Protein 2QT7 (pdb70)

Solvent-accessible surface area: 8822 Å² total; per-residue (Å²): 112,72,32,0,27,0,22,3,74,50,201,102,4,56,105,75,19,0,63,98,0,2,76,20,0,1,110,64,12,147,22,80,32,40,13,7,51,72,56,37,44,88,39,56,9,0,0,0,101,33,130,101,34,184,102,128,31,50,28,30,51,0,6,75,47,0,16,121,23,39,80,81,0,24,90,76,17,67,8,69,5,54,44,9,4,25,0,49,120,103,58,69,50,0,3,1,37,1,71,65,104,102,5,60,106,82,22,0,58,97,0,2,74,23,1,2,127,75,21,169,21,79,30,40,12,6,57,104,59,49,41,106,35,59,18,0,34,1,72,32,105,162,38,118,67,81,35,47,19,24,55,0,14,85,47,1,36,124,11,38,81,78,0,34,88,94,31,72,5,91,4,73,21,11,3,24,2,46,64,107

Sequence (180 aa):
EEYGYYIVTDQKPLSLAAGVKLLEIILAEHVHMSSGSFINISVVGPALTFRIIRHNEQNLSLADVTQQQAGLVKSELEAQTGLQILQTGVGQRAEEYGYIVTDQKPLSLAAGVKLLEEILAEHVHMSSGSFINNISVVGPALTFRIIRHNEQNLSLADVTQQAGLVKSELEAQTGLQILQQTTG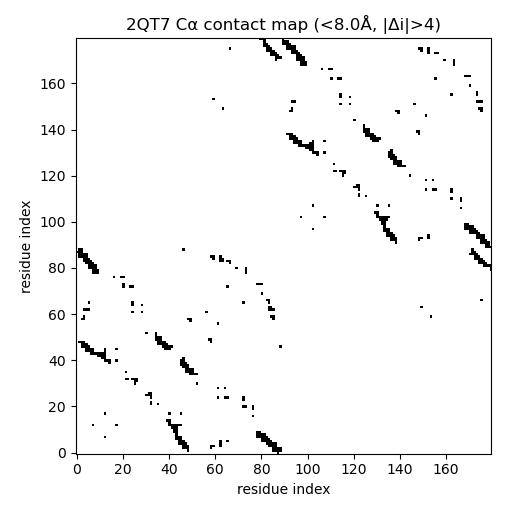VGQRE

InterPro domains:
  IPR000242 Tyrosine-specific protein phosphatase, PTPase domain [PF00102] (734-967)
  IPR000242 Tyrosine-specific protein phosphatase, PTPase domain [PR00700] (763-770)
  IPR000242 Tyrosine-specific protein phosphatase, PTPase domain [PR00700] (780-800)
  IPR000242 Tyrosine-specific protein phosphatase, PTPase domain [PR00700] (865-882)
  IPR000242 Tyrosine-specific protein phosphatase, PTPase domain [PR00700] (904-922)
  IPR000242 Tyrosine-specific protein phosphatase, PTPase domain [PR00700] (936-951)
  IPR000242 Tyrosine-specific protein phosphatase, PTPase domain [PR00700] (952-962)
  IPR000242 Tyrosine-specific protein phosphatase, PTPase domain [PS50055] (709-969)
  IPR000242 Tyrosine-specific protein phosphatase, PTPase domain [SM00194] (708-971)
  IPR000387 Tyrosine-specific protein phosphatases domain [PS50056] (888-960)
  IPR003595 P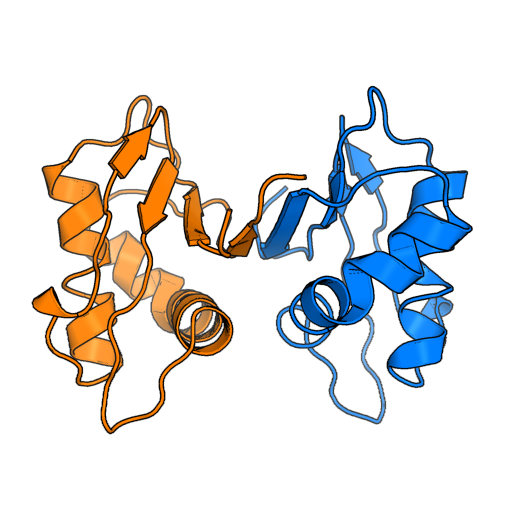rotein-tyrosine phosphatase, catalytic [SM00404] (866-968)
  IPR016130 Protein-tyrosine phosphatase, active site [PS00383] (907-917)
  IPR021613 Protein-tyrosine phosphatase receptor IA-2 ectodomain [PF11548] (469-557)
  IPR029021 Protein-tyrosine phosphatase-like [G3DSA:3.90.190.10] (679-979)
  IPR029021 Protein-tyrosine phosphatase-like [SSF52799] (678-974)
  IPR029403 RESP18 domain [PF14948] (60-159)
  IPR033522 Receptor-type tyrosine-protein phosphatase-like N/N2 [PTHR46106] (16-979)
  IPR038112 Protein-tyrosine phosphatase receptor IA-2, ectodomain superfamily [G3DSA:3.30.70.2470] (470-558)

Secondary structure (DSSP, 8-state):
--EEEEEES-TTPPHHHHHHHHHHHHHHHTS-GGGEEEEEEETTEEEEEE---TT---HHHHHHHHHHTHHHHHHHHTS-EEEEEEE--/---EEEEEES-TTPPHHHHHHHHHHHHHHHTS-GGGEEEEEEETTEEEEEE---TT---HHHHHHHHHHTHHHHHHHHS--EEEEEEE---

GO terms:
  GO:0005515 protein binding (F, IPI)
  GO:0008134 transcription factor binding (F, IDA)
  GO:0005634 nucleus (C, IDA)
  GO:0045944 positive regulation of transcription by RNA polymerase II (P, IDA)
  GO:0044389 ubiquitin-like protein ligase binding (F, IDA)
  GO:1904692 positive regulation of type B pancreatic cell proliferation (P, IDA)
  GO:0000302 response to reactive oxygen species (P, IDA)
  GO:0005886 plasma membrane (C, EXP)
  GO:0030507 spectrin binding (F, IPI)
  GO:1990502 dense core granule maturation (P, IGI)
  GO:0030073 insulin secretion (P, IGI)

Organism: Homo sapiens (NCBI:txid9606)

Radius of gyration: 16.01 Å; Cα contacts (8 Å, |Δi|>4): 357; chains: 2; bounding box: 36×36×40 Å

Nearest PDB structures (foldseek):
  2qt7-assembly1_B  TM=9.870E-01  e=2.471E-16  Homo sapiens
  3n01-assembly2_B  TM=9.969E-01  e=9.144E-15  Homo sapiens
  3np5-assembly2_A  TM=9.875E-01  e=6.698E-15  Homo sapiens
  3n4w-assembly1_A  TM=9.920E-01  e=1.414E-14  Homo sapiens
  4hti-assembly1_A  TM=9.456E-01  e=4.356E-10  Homo sapiens

Structure (mmCIF, N/CA/C/O backbone):
data_2QT7
#
_entry.id   2QT7
#
_cell.length_a   31.756
_cell.length_b   66.799
_cell.length_c   73.131
_cell.angle_alpha   90.00
_cell.angle_beta   90.00
_cell.angle_gamma   90.00
#
_symmetry.space_group_name_H-M   'P 21 21 21'
#
loop_
_entity.id
_entity.type
_entity.pdbx_description
1 polymer 'Receptor-type tyrosine-protein phosphatase-like N'
2 non-polymer 'CALCIUM ION'
3 water water
#
loop_
_atom_site.group_PDB
_atom_site.id
_atom_site.type_symbol
_atom_site.label_atom_id
_atom_site.label_alt_id
_atom_site.label_comp_id
_atom_site.label_asym_id
_atom_site.label_entity_id
_atom_site.label_seq_id
_atom_site.pdbx_PDB_ins_code
_atom_site.Cartn_x
_atom_site.Cartn_y
_atom_site.Cartn_z
_atom_site.occupancy
_atom_site.B_iso_or_equiv
_atom_site.auth_seq_id
_atom_site.auth_comp_id
_atom_site.auth_asym_id
_atom_site.auth_atom_id
_atom_site.pdbx_PDB_model_num
ATOM 1 N N . GLU A 1 2 ? 17.836 5.312 20.567 1.00 24.06 21 GLU A N 1
ATOM 2 C CA . GLU A 1 2 ? 16.404 5.219 20.972 1.00 22.95 21 GLU A CA 1
ATOM 3 C C . GLU A 1 2 ? 15.546 4.567 19.880 1.00 21.78 21 GLU A C 1
ATOM 4 O O . GLU A 1 2 ? 14.372 4.895 19.717 1.00 23.11 21 GLU A O 1
ATOM 6 N N . GLU A 1 3 ? 16.139 3.644 19.128 1.00 19.87 22 GLU A N 1
ATOM 7 C CA . GLU A 1 3 ? 15.388 2.885 18.128 1.00 17.83 22 GLU A CA 1
ATOM 8 C C . GLU A 1 3 ? 14.558 1.786 18.793 1.00 14.92 22 GLU A C 1
ATOM 9 O O . GLU A 1 3 ? 14.903 1.290 19.873 1.00 14.43 22 GLU A O 1
ATOM 15 N N . TYR A 1 4 ? 13.459 1.427 18.135 1.00 11.94 23 TYR A N 1
ATOM 16 C CA . TYR A 1 4 ? 12.549 0.371 18.584 1.00 11.06 23 TYR A CA 1
ATOM 17 C C . TYR A 1 4 ? 12.268 -0.580 17.453 1.00 10.15 23 TYR A C 1
ATOM 18 O O . TYR A 1 4 ? 12.292 -0.192 16.276 1.00 9.60 23 TYR A O 1
ATOM 27 N N . GLY A 1 5 ? 11.995 -1.829 17.796 1.00 9.16 24 GLY A N 1
ATOM 28 C CA . GLY A 1 5 ? 11.431 -2.781 16.864 1.00 8.63 24 GLY A CA 1
ATOM 29 C C . GLY A 1 5 ? 9.937 -2.562 16.757 1.00 8.55 24 GLY A C 1
ATOM 30 O O . GLY A 1 5 ? 9.299 -2.141 17.725 1.00 8.53 24 GLY A O 1
ATOM 31 N N . TYR A 1 6 ? 9.376 -2.834 15.578 1.00 8.78 25 TYR A N 1
ATOM 32 C CA A TYR A 1 6 ? 7.967 -2.614 15.223 0.80 9.85 25 TYR A CA 1
ATOM 33 C CA B TYR A 1 6 ? 7.943 -2.799 15.508 0.20 8.47 25 TYR A CA 1
ATOM 34 C C . TYR A 1 6 ? 7.380 -3.859 14.596 1.00 9.06 25 TYR A C 1
ATOM 35 O O . TYR A 1 6 ? 7.999 -4.366 13.661 1.00 10.46 25 TYR A O 1
ATOM 52 N N . ILE A 1 7 ? 6.183 -4.252 14.990 1.00 8.13 26 ILE A N 1
ATOM 53 C CA . ILE A 1 7 ? 5.382 -5.219 14.259 1.00 8.93 26 ILE A CA 1
ATOM 54 C C . ILE A 1 7 ? 4.055 -4.516 14.029 1.00 8.69 26 ILE A C 1
ATOM 55 O O . ILE A 1 7 ? 3.367 -4.146 14.983 1.00 8.61 26 ILE A O 1
ATOM 60 N N . VAL A 1 8 ? 3.735 -4.265 12.761 1.00 8.54 27 VAL A N 1
ATOM 61 C CA . VAL A 1 8 ? 2.509 -3.560 12.411 1.00 9.51 27 VAL A CA 1
ATOM 62 C C . VAL A 1 8 ? 1.462 -4.568 11.984 1.00 8.77 27 VAL A C 1
ATOM 63 O O . VAL A 1 8 ? 1.717 -5.396 11.111 1.00 8.42 27 VAL A O 1
ATOM 67 N N . THR A 1 9 ? 0.292 -4.472 12.605 1.00 9.56 28 THR A N 1
ATOM 68 C CA . THR A 1 9 ? -0.781 -5.419 12.395 1.00 10.52 28 THR A CA 1
ATOM 69 C C . THR A 1 9 ? -1.975 -4.775 11.692 1.00 10.54 28 THR A C 1
ATOM 70 O O . THR A 1 9 ? -1.957 -3.583 11.388 1.00 11.10 28 THR A O 1
ATOM 74 N N . ASP A 1 10 ? -3.007 -5.579 11.464 1.00 11.32 29 ASP A N 1
ATOM 75 C CA . ASP A 1 10 ? -4.275 -5.072 10.918 1.00 12.97 29 ASP A CA 1
ATOM 76 C C . ASP A 1 10 ? -5.276 -4.708 12.025 1.00 13.78 29 ASP A C 1
ATOM 77 O O . ASP A 1 10 ? -6.488 -4.660 11.763 1.00 14.19 29 ASP A O 1
ATOM 82 N N . GLN A 1 11 ? -4.791 -4.439 13.240 1.00 14.21 30 GLN A N 1
ATOM 83 C CA . GLN A 1 11 ? -5.657 -4.225 14.412 1.00 15.11 30 GLN A CA 1
ATOM 84 C C . GLN A 1 11 ? -5.994 -2.769 14.662 1.00 16.27 30 GLN A C 1
ATOM 85 O O . GLN A 1 11 ? -5.183 -1.873 14.409 1.00 16.53 30 GLN A O 1
ATOM 91 N N . LYS A 1 12 ? -7.201 -2.546 15.182 1.00 17.24 31 LYS A N 1
ATOM 92 C CA . LYS A 1 12 ? -7.691 -1.203 15.468 1.00 18.36 31 LYS A CA 1
ATOM 93 C C . LYS A 1 12 ? -8.517 -1.154 16.747 1.00 18.55 31 LYS A C 1
ATOM 94 O O . LYS A 1 12 ? -9.739 -1.318 16.699 1.00 19.35 31 LYS A O 1
ATOM 100 N N . PRO A 1 13 ? -7.866 -0.942 17.897 1.00 18.38 32 PRO A N 1
ATOM 101 C CA . PRO A 1 13 ? -6.426 -0.884 18.070 1.00 17.38 32 PRO A CA 1
ATOM 102 C C . PRO A 1 13 ? -5.888 -2.283 18.354 1.00 16.06 32 PRO A C 1
ATOM 103 O O . PRO A 1 13 ? -6.662 -3.216 18.604 1.00 15.29 32 PRO A O 1
ATOM 107 N N . LEU A 1 14 ? -4.570 -2.421 18.324 1.00 14.75 33 LEU A N 1
ATOM 108 C CA . LEU A 1 14 ? -3.933 -3.646 18.760 1.00 13.92 33 LEU A CA 1
ATOM 109 C C . LEU A 1 14 ? -4.051 -3.739 20.270 1.00 13.01 33 LEU A C 1
ATOM 110 O O . LEU A 1 14 ? -3.699 -2.818 20.998 1.00 11.96 33 LEU A O 1
ATOM 115 N N . SER A 1 15 ? -4.555 -4.870 20.738 1.00 13.09 34 SER A N 1
ATOM 116 C CA . SER A 1 15 ? -4.633 -5.064 22.170 1.00 13.85 34 SER A CA 1
ATOM 117 C C . SER A 1 15 ? -3.241 -5.376 22.742 1.00 13.10 34 SER A C 1
ATOM 118 O O . SER A 1 15 ? -2.398 -6.025 22.099 1.00 12.49 34 SER A O 1
ATOM 121 N N . LEU A 1 16 ? -2.991 -4.862 23.935 1.00 12.79 35 LEU A N 1
ATOM 122 C CA . LEU A 1 16 ? -1.737 -5.115 24.638 1.00 13.05 35 LEU A CA 1
ATOM 123 C C . LEU A 1 16 ? -1.490 -6.609 24.865 1.00 12.64 35 LEU A C 1
ATOM 124 O O . LEU A 1 16 ? -0.377 -7.116 24.659 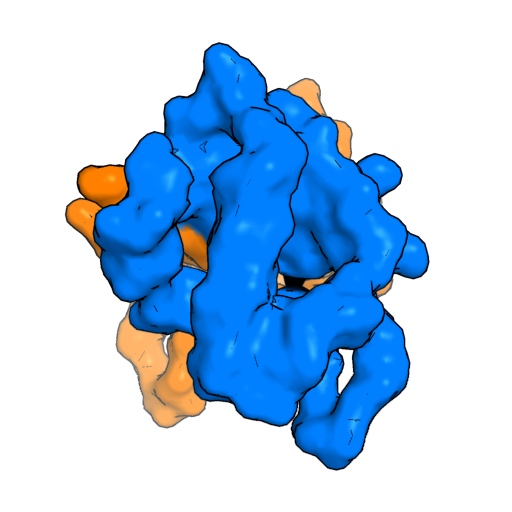1.00 11.63 35 LEU A O 1
ATOM 129 N N . ALA A 1 17 ? -2.520 -7.324 25.289 1.00 11.68 36 ALA A N 1
ATOM 130 C CA . ALA A 1 17 ? -2.403 -8.752 25.509 1.00 11.93 36 ALA A CA 1
ATOM 131 C C . ALA A 1 17 ? -2.013 -9.470 24.230 1.00 11.60 36 ALA A C 1
ATOM 132 O O . ALA A 1 17 ? -1.135 -10.346 24.241 1.00 12.07 36 ALA A O 1
ATOM 134 N N . ALA A 1 18 ? -2.648 -9.108 23.114 1.00 11.83 37 ALA A N 1
ATOM 135 C CA . ALA A 1 18 ? -2.303 -9.724 21.845 1.00 11.28 37 ALA A CA 1
ATOM 136 C C . ALA A 1 18 ? -0.877 -9.374 21.428 1.00 10.57 37 ALA A C 1
ATOM 137 O O . ALA A 1 18 ? -0.162 -10.223 20.918 1.00 10.94 37 ALA A O 1
ATOM 139 N N . GLY A 1 19 ? -0.467 -8.133 21.648 1.00 10.46 38 GLY A N 1
ATOM 140 C CA . GLY A 1 19 ? 0.901 -7.723 21.336 1.00 10.82 38 GLY A CA 1
ATOM 141 C C . GLY A 1 19 ? 1.929 -8.556 22.078 1.00 10.78 38 GLY A C 1
ATOM 142 O O . GLY A 1 19 ? 2.878 -9.042 21.470 1.00 10.54 38 GLY A O 1
ATOM 143 N N . VAL A 1 20 ? 1.746 -8.758 23.380 1.00 11.17 39 VAL A N 1
ATOM 144 C CA . VAL A 1 20 ? 2.748 -9.538 24.118 1.00 11.98 39 VAL A CA 1
ATOM 145 C C . VAL A 1 20 ? 2.628 -11.033 23.844 1.00 11.74 39 VAL A C 1
ATOM 146 O O . VAL A 1 20 ? 3.605 -11.768 24.001 1.00 11.24 39 VAL A O 1
ATOM 150 N N . LYS A 1 21 ? 1.463 -11.487 23.387 1.00 11.51 40 LYS A N 1
ATOM 151 C CA . LYS A 1 21 ? 1.361 -12.854 22.920 1.00 11.98 40 LYS A CA 1
ATOM 152 C C . LYS A 1 21 ? 2.205 -13.046 21.651 1.00 12.03 40 LYS A C 1
ATOM 153 O O . LYS A 1 21 ? 2.868 -14.082 21.486 1.00 12.02 40 LYS A O 1
ATOM 159 N N . LEU A 1 22 ? 2.214 -12.049 20.765 1.00 11.29 41 LEU A N 1
ATOM 160 C CA . LEU A 1 22 ? 3.091 -12.094 19.587 1.00 10.85 41 LEU A CA 1
ATOM 161 C C . LEU A 1 22 ? 4.527 -12.245 20.053 1.00 9.97 41 LEU A C 1
ATOM 162 O O . LEU A 1 22 ? 5.295 -13.057 19.519 1.00 10.36 41 LEU A O 1
ATOM 167 N N . LEU A 1 23 ? 4.906 -11.453 21.046 1.00 8.53 42 LEU A N 1
ATOM 168 C CA . LEU A 1 23 ? 6.261 -11.512 21.569 1.00 8.80 42 LEU A CA 1
ATOM 169 C C . LEU A 1 23 ? 6.579 -12.859 22.207 1.00 9.18 42 LEU A C 1
ATOM 170 O O . LEU A 1 23 ? 7.712 -13.338 22.092 1.00 9.34 42 LEU A O 1
ATOM 175 N N . GLU A 1 24 ? 5.607 -13.478 22.872 1.00 9.19 43 GLU A N 1
ATOM 176 C CA . GLU A 1 24 ? 5.833 -14.781 23.489 1.00 10.13 43 GLU A CA 1
ATOM 177 C C . GLU A 1 24 ? 6.174 -15.834 22.437 1.00 10.63 43 GLU A C 1
ATOM 178 O O . GLU A 1 24 ? 7.120 -16.619 22.597 1.00 10.30 43 GLU A O 1
ATOM 184 N N A ILE A 1 25 ? 5.396 -15.857 21.363 0.50 10.62 44 ILE A N 1
ATOM 185 N N B ILE A 1 25 ? 5.401 -15.857 21.360 0.50 10.53 44 ILE A N 1
ATOM 186 C CA A ILE A 1 25 ? 5.601 -16.826 20.294 0.50 11.75 44 ILE A CA 1
ATOM 187 C CA B ILE A 1 25 ? 5.599 -16.838 20.301 0.50 11.61 44 ILE A CA 1
ATOM 188 C C A ILE A 1 25 ? 6.937 -16.569 19.612 0.50 11.20 44 ILE A C 1
ATOM 189 C C B ILE A 1 25 ? 6.914 -16.572 19.572 0.50 11.11 44 ILE A C 1
ATOM 190 O O A ILE A 1 25 ? 7.693 -17.501 19.320 0.50 11.57 44 ILE A O 1
ATOM 191 O O B ILE A 1 25 ? 7.635 -17.505 19.205 0.50 11.56 44 ILE A O 1
ATOM 200 N N . LEU A 1 26 ? 7.235 -15.293 19.387 1.00 10.30 45 LEU A N 1
ATOM 201 C CA . LEU A 1 26 ? 8.491 -14.884 18.782 1.00 9.87 45 LEU A CA 1
ATOM 202 C C . LEU A 1 26 ? 9.676 -15.277 19.665 1.00 9.30 45 LEU A C 1
ATOM 203 O O . LEU A 1 26 ? 10.685 -15.793 19.177 1.00 9.43 45 LEU A O 1
ATOM 208 N N . ALA A 1 27 ? 9.552 -15.039 20.967 1.00 8.92 46 ALA A N 1
ATOM 209 C CA . ALA A 1 27 ? 10.600 -15.400 21.934 1.00 9.17 46 ALA A CA 1
ATOM 210 C C . ALA A 1 27 ? 10.874 -16.904 21.898 1.00 9.58 46 ALA A C 1
ATOM 211 O O . ALA A 1 27 ? 12.036 -17.337 21.889 1.00 9.30 46 ALA A O 1
ATOM 213 N N . GLU A 1 28 ? 9.814 -17.700 21.860 1.00 9.14 47 GLU A N 1
ATOM 214 C CA . GLU A 1 28 ? 9.992 -19.146 21.787 1.00 10.93 47 GLU A CA 1
ATOM 215 C C . GLU A 1 28 ? 10.749 -19.531 20.530 1.00 10.82 47 GLU A C 1
ATOM 216 O O . GLU A 1 28 ? 11.648 -20.382 20.571 1.00 11.26 47 GLU A O 1
ATOM 222 N N . HIS A 1 29 ? 10.402 -18.897 19.409 1.00 10.77 48 HIS A N 1
ATOM 223 C CA . HIS A 1 29 ? 11.040 -19.212 18.134 1.00 10.80 48 HIS A CA 1
ATOM 224 C C . HIS A 1 29 ? 12.522 -18.848 18.104 1.00 11.14 48 HIS A C 1
ATOM 225 O O . HIS A 1 29 ? 13.325 -19.606 17.551 1.00 11.78 48 HIS A O 1
ATOM 232 N N . VAL A 1 30 ? 12.902 -17.725 18.700 1.00 10.70 49 VAL A N 1
ATOM 233 C CA . VAL A 1 30 ? 14.297 -17.272 18.664 1.00 11.42 49 VAL A CA 1
ATOM 234 C C . VAL A 1 30 ? 15.115 -17.747 19.867 1.00 11.32 49 VAL A C 1
ATOM 235 O O . VAL A 1 30 ? 16.298 -17.427 19.976 1.00 11.66 49 VAL A O 1
ATOM 239 N N . HIS A 1 31 ? 14.472 -18.489 20.768 1.00 9.86 50 HIS A N 1
ATOM 240 C CA . HIS A 1 31 ? 15.117 -19.047 21.969 1.00 10.40 50 HIS A CA 1
ATOM 241 C C . HIS A 1 31 ? 15.663 -17.971 22.881 1.00 10.36 50 HIS A C 1
ATOM 242 O O . HIS A 1 31 ? 16.811 -17.968 23.294 1.00 10.41 50 HIS A O 1
ATOM 249 N N . MET A 1 32 ? 14.775 -17.044 23.221 1.00 10.85 51 MET A N 1
ATOM 250 C CA . MET A 1 32 ? 15.052 -16.011 24.192 1.00 11.63 51 MET A CA 1
ATOM 251 C C . MET A 1 32 ? 13.865 -15.935 25.149 1.00 10.61 51 MET A C 1
ATOM 252 O O . MET A 1 32 ? 12.757 -16.300 24.791 1.00 10.56 51 MET A O 1
ATOM 257 N N . SER A 1 33 ? 14.093 -15.496 26.379 1.00 10.46 52 SER A N 1
ATOM 258 C CA . SER A 1 33 ? 12.964 -15.229 27.276 1.00 10.40 52 SER A CA 1
ATOM 259 C C . SER A 1 33 ? 12.180 -14.032 26.757 1.00 9.91 52 SER A C 1
ATOM 260 O O . SER A 1 33 ? 12.770 -13.025 26.351 1.00 9.97 52 SER A O 1
ATOM 263 N N . SER A 1 34 ? 10.858 -14.098 26.821 1.00 9.84 53 SER A N 1
ATOM 264 C CA . SER A 1 34 ? 10.080 -12.950 26.366 1.00 10.50 53 SER A CA 1
ATOM 265 C C . SER A 1 34 ? 10.289 -11.748 27.294 1.00 10.03 53 SER A C 1
ATOM 266 O O . SER A 1 34 ? 10.028 -10.616 26.908 1.00 10.22 53 SER A O 1
ATOM 269 N N . GLY A 1 35 ? 10.777 -11.989 28.512 1.00 9.75 54 GLY A N 1
ATOM 270 C CA . GLY A 1 35 ? 11.119 -10.892 29.419 1.00 10.02 54 GLY A CA 1
ATOM 271 C C . GLY A 1 35 ? 12.246 -10.028 28.892 1.00 9.27 54 GLY A C 1
ATOM 272 O O . GLY A 1 35 ? 12.472 -8.939 29.399 1.00 10.27 54 GLY A O 1
ATOM 273 N N . SER A 1 36 ? 12.966 -10.523 27.883 1.00 9.49 55 SER A N 1
ATOM 274 C CA . SER A 1 36 ? 14.009 -9.730 27.228 1.00 10.91 55 SER A CA 1
ATOM 275 C C . SER A 1 36 ? 13.466 -8.659 26.268 1.00 10.06 55 SER A C 1
ATOM 276 O O . SER A 1 36 ? 14.224 -7.798 25.808 1.00 10.62 55 SER A O 1
ATOM 279 N N . PHE A 1 37 ? 12.175 -8.724 25.963 1.00 8.46 56 PHE A N 1
ATOM 280 C CA . PHE A 1 37 ? 11.525 -7.658 25.227 1.00 9.25 56 PHE A CA 1
ATOM 281 C C . PHE A 1 37 ? 11.091 -6.645 26.261 1.00 9.56 56 PHE A C 1
ATOM 282 O O . PHE A 1 37 ? 10.292 -6.965 27.151 1.00 10.16 56 PHE A O 1
ATOM 290 N N . ILE A 1 38 ? 11.601 -5.424 26.135 1.00 8.84 57 ILE A N 1
ATOM 291 C CA . ILE A 1 38 ? 11.412 -4.387 27.145 1.00 10.12 57 ILE A CA 1
ATOM 292 C C . ILE A 1 38 ? 10.867 -3.114 26.513 1.00 9.89 57 ILE A C 1
ATOM 293 O O . ILE A 1 38 ? 10.850 -2.978 25.282 1.00 9.54 57 ILE A O 1
ATOM 298 N N . ASN A 1 39 ? 10.423 -2.172 27.341 1.00 9.10 58 ASN A N 1
ATOM 299 C CA . ASN A 1 39 ? 9.931 -0.881 26.848 1.00 10.29 58 ASN A CA 1
ATOM 300 C C . ASN A 1 39 ? 8.821 -1.078 25.830 1.00 9.36 58 ASN A C 1
ATOM 301 O O . ASN A 1 39 ? 8.829 -0.424 24.774 1.00 9.95 58 ASN A O 1
ATOM 306 N N . ILE A 1 40 ? 7.875 -1.953 26.130 1.00 8.44 59 ILE A N 1
ATOM 307 C CA . ILE A 1 40 ? 6.833 -2.362 25.201 1.00 9.17 59 ILE A CA 1
ATOM 308 C C . ILE A 1 40 ? 5.654 -1.397 25.208 1.00 9.82 59 ILE A C 1
ATOM 309 O O . ILE A 1 40 ? 5.158 -0.993 26.262 1.00 9.33 59 ILE A O 1
ATOM 314 N N . SER A 1 41 ? 5.195 -1.020 24.018 1.00 10.75 60 SER A N 1
ATOM 315 C CA . SER A 1 41 ? 3.973 -0.222 23.885 1.00 12.10 60 SER A CA 1
ATOM 316 C C . SER A 1 41 ? 3.207 -0.676 22.659 1.00 12.89 60 SER A C 1
ATOM 317 O O . SER A 1 41 ? 3.822 -1.066 21.648 1.00 14.05 60 SER A O 1
ATOM 320 N N . VAL A 1 42 ? 1.885 -0.639 22.732 1.00 13.00 61 VAL A N 1
ATOM 321 C CA . VAL A 1 42 ? 1.060 -0.816 21.545 1.00 14.20 61 VAL A CA 1
ATOM 322 C C . VAL A 1 42 ? 0.517 0.557 21.200 1.00 15.01 61 VAL A C 1
ATOM 323 O O . VAL A 1 42 ? -0.020 1.256 22.073 1.00 15.65 61 VAL A O 1
ATOM 327 N N . VAL A 1 43 ? 0.736 0.955 19.945 1.00 16.33 62 VAL A N 1
ATOM 328 C CA . VAL A 1 43 ? 0.357 2.274 19.437 1.00 17.09 62 VAL A CA 1
ATOM 329 C C . VAL A 1 43 ? -0.409 2.061 18.138 1.00 16.55 62 VAL A C 1
ATOM 330 O O . VAL A 1 43 ? 0.161 1.621 17.139 1.00 16.76 62 VAL A O 1
ATOM 334 N N . GLY A 1 44 ? -1.695 2.368 18.159 1.00 15.88 63 GLY A N 1
ATOM 335 C CA . GLY A 1 44 ? -2.556 2.094 17.021 1.00 15.26 63 GLY A CA 1
ATOM 336 C C . GLY A 1 44 ? -2.446 0.619 16.666 1.00 14.23 63 GLY A C 1
ATOM 337 O O . GLY A 1 44 ? -2.677 -0.248 17.525 1.00 14.94 63 GLY A O 1
ATOM 338 N N . PRO A 1 45 ? -2.099 0.312 15.400 1.00 13.13 64 PRO A N 1
ATOM 339 C CA . PRO A 1 45 ? -1.981 -1.067 14.965 1.00 12.21 64 PRO A CA 1
ATOM 340 C C . PRO A 1 45 ? -0.610 -1.686 15.255 1.00 11.11 64 PRO A C 1
ATOM 341 O O . PRO A 1 45 ? -0.402 -2.847 14.929 1.00 10.87 64 PRO A O 1
ATOM 345 N N . ALA A 1 46 ? 0.306 -0.922 15.826 1.00 10.24 65 ALA A N 1
ATOM 346 C CA . ALA A 1 46 ? 1.690 -1.351 15.975 1.00 10.63 65 ALA A CA 1
ATOM 347 C C . ALA A 1 46 ? 2.094 -1.751 17.397 1.00 10.04 65 ALA A C 1
ATOM 348 O O . ALA A 1 46 ? 1.696 -1.129 18.394 1.00 11.53 65 ALA A O 1
ATOM 350 N N . LEU A 1 47 ? 2.893 -2.805 17.459 1.00 9.00 66 LEU A N 1
ATOM 351 C CA . LEU A 1 47 ? 3.583 -3.230 18.665 1.00 9.42 66 LEU A CA 1
ATOM 352 C C . LEU A 1 47 ? 5.004 -2.713 18.549 1.00 9.03 66 LEU A C 1
ATOM 353 O O . LEU A 1 47 ? 5.664 -2.964 17.544 1.00 9.36 66 LEU A O 1
ATOM 358 N N . THR A 1 48 ? 5.474 -2.009 19.572 1.00 8.35 67 THR A N 1
ATOM 359 C CA . THR A 1 48 ? 6.841 -1.486 19.612 1.00 8.74 67 THR A CA 1
ATOM 360 C C . THR A 1 48 ? 7.559 -1.979 20.855 1.00 8.11 67 THR A C 1
ATOM 361 O O . THR A 1 48 ? 6.926 -2.225 21.879 1.00 8.71 67 THR A O 1
ATOM 365 N N . PHE A 1 49 ? 8.870 -2.127 20.764 1.00 7.04 68 PHE A N 1
ATOM 366 C CA . PHE A 1 49 ? 9.645 -2.717 21.864 1.00 7.94 68 PHE A CA 1
ATOM 367 C C . PHE A 1 49 ? 11.130 -2.490 21.651 1.00 8.79 68 PHE A C 1
ATOM 368 O O . PHE A 1 49 ? 11.585 -2.175 20.539 1.00 9.18 68 PHE A O 1
ATOM 376 N N . ARG A 1 50 ? 11.892 -2.671 22.724 1.00 9.43 69 ARG A N 1
ATOM 377 C CA . ARG A 1 50 ? 13.336 -2.747 22.667 1.00 10.34 69 ARG A CA 1
ATOM 378 C C . ARG A 1 50 ? 13.739 -4.134 23.153 1.00 9.94 69 ARG A C 1
ATOM 379 O O . ARG A 1 50 ? 12.881 -4.948 23.534 1.00 9.13 69 ARG A O 1
ATOM 387 N N A ILE A 1 51 ? 15.037 -4.408 23.150 0.70 11.04 70 ILE A N 1
ATOM 388 N N B ILE A 1 51 ? 15.033 -4.431 23.086 0.30 11.17 70 ILE A N 1
ATOM 389 C CA A ILE A 1 51 ? 15.520 -5.726 23.502 0.70 12.74 70 ILE A CA 1
ATOM 390 C CA B ILE A 1 51 ? 15.540 -5.730 23.509 0.30 12.53 70 ILE A CA 1
ATOM 391 C C A ILE A 1 51 ? 16.701 -5.639 24.472 0.70 13.79 70 ILE A C 1
ATOM 392 C C B ILE A 1 51 ? 16.653 -5.548 24.533 0.30 13.65 70 ILE A C 1
ATOM 393 O O A ILE A 1 51 ? 17.698 -4.955 24.200 0.70 13.64 70 ILE A O 1
ATOM 394 O O B ILE A 1 51 ? 17.556 -4.722 24.357 0.30 13.58 70 ILE A O 1
ATOM 403 N N . ARG A 1 52 ? 16.562 -6.323 25.609 1.00 14.52 71 ARG A N 1
ATOM 404 C CA . ARG A 1 52 ? 17.592 -6.372 26.650 1.00 17.48 71 ARG A CA 1
ATOM 405 C C . ARG A 1 52 ? 18.770 -7.197 26.128 1.00 18.00 71 ARG A C 1
ATOM 406 O O . ARG A 1 52 ? 18.613 -7.999 25.207 1.00 18.59 71 ARG A O 1
ATOM 414 N N . HIS A 1 53 ? 19.955 -7.009 26.713 1.00 19.71 72 HIS A N 1
ATOM 415 C CA . HIS A 1 53 ? 21.112 -7.823 26.326 1.00 20.37 72 HIS A CA 1
ATOM 416 C C . HIS A 1 53 ? 20.770 -9.308 26.464 1.00 20.28 72 HIS A C 1
ATOM 417 O O . HIS A 1 53 ? 20.132 -9.704 27.437 1.00 21.39 72 HIS A O 1
ATOM 419 N N . ASN A 1 54 ? 21.167 -10.108 25.476 1.00 20.45 73 ASN A N 1
ATOM 420 C CA . ASN A 1 54 ? 20.869 -11.540 25.470 1.00 20.20 73 ASN A CA 1
ATOM 421 C C . ASN A 1 54 ? 22.024 -12.388 24.920 1.00 20.87 73 ASN A C 1
ATOM 422 O O . ASN A 1 54 ? 22.819 -11.918 24.096 1.00 20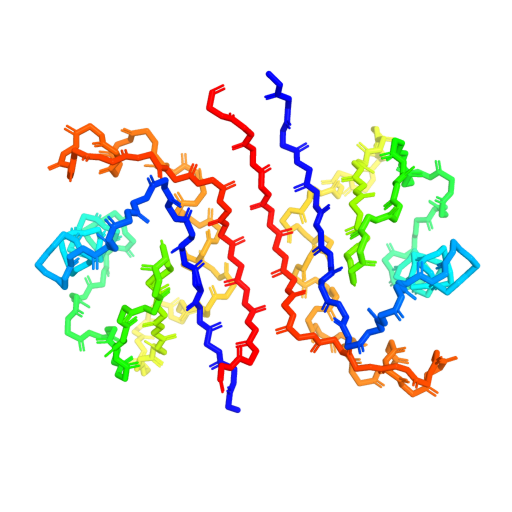.38 73 ASN A O 1
ATOM 427 N N . GLU A 1 55 ? 22.076 -13.649 25.351 1.00 21.42 74 GLU A N 1
ATOM 428 C CA . GLU A 1 55 ? 23.227 -14.529 25.078 1.00 21.90 74 GLU A CA 1
ATOM 429 C C . GLU A 1 55 ? 23.511 -14.779 23.593 1.00 21.65 74 GLU A C 1
ATOM 430 O O . GLU A 1 55 ? 24.669 -14.920 23.192 1.00 22.40 74 GLU A O 1
ATOM 436 N N . GLN A 1 56 ? 22.464 -14.811 22.776 1.00 21.09 75 GLN A N 1
ATOM 437 C CA . GLN A 1 56 ? 22.629 -15.066 21.344 1.00 20.50 75 GLN A CA 1
ATOM 438 C C . GLN A 1 56 ? 22.932 -13.821 20.517 1.00 19.45 75 GLN A C 1
ATOM 439 O O . GLN A 1 56 ? 23.113 -13.910 19.290 1.00 19.64 75 GLN A O 1
ATOM 445 N N . ASN A 1 57 ? 22.977 -12.668 21.183 1.00 18.64 76 ASN A N 1
ATOM 446 C CA . ASN A 1 57 ? 23.228 -11.390 20.522 1.00 17.60 76 ASN A CA 1
ATOM 447 C C . ASN A 1 57 ? 22.185 -11.083 19.438 1.00 17.26 76 ASN A C 1
ATOM 448 O O . ASN A 1 57 ? 22.521 -10.741 18.306 1.00 16.69 76 ASN A O 1
ATOM 453 N N . LEU A 1 58 ? 20.910 -11.227 19.803 1.00 16.58 77 LEU A N 1
ATOM 454 C CA . LEU A 1 58 ? 19.804 -10.911 18.901 1.00 16.38 77 LEU A CA 1
ATOM 455 C C . LEU A 1 58 ? 19.521 -9.426 18.950 1.00 15.68 77 LEU A C 1
ATOM 456 O O . LEU A 1 58 ? 19.268 -8.868 20.020 1.00 15.75 77 LEU A O 1
ATOM 461 N N . SER A 1 59 ? 19.591 -8.794 17.782 1.00 14.83 78 SER A N 1
ATOM 462 C CA . SER A 1 59 ? 19.339 -7.367 17.647 1.00 14.09 78 SER A CA 1
ATOM 463 C C . SER A 1 59 ? 17.870 -7.122 17.322 1.00 13.39 78 SER A C 1
ATOM 464 O O . SER A 1 59 ? 17.110 -8.058 17.086 1.00 12.45 78 SER A O 1
ATOM 467 N N . LEU A 1 60 ? 17.482 -5.851 17.290 1.00 12.62 79 LEU A N 1
ATOM 468 C CA . LEU A 1 60 ? 16.166 -5.473 16.784 1.00 12.71 79 LEU A CA 1
ATOM 469 C C . LEU A 1 60 ? 15.991 -5.921 15.350 1.00 12.53 79 LEU A C 1
ATOM 470 O O . LEU A 1 60 ? 14.929 -6.411 14.988 1.00 12.49 79 LEU A O 1
ATOM 475 N N . ALA A 1 61 ? 17.027 -5.757 14.523 1.00 12.43 80 ALA A N 1
ATOM 476 C CA . ALA A 1 61 ? 16.954 -6.218 13.141 1.00 12.67 80 ALA A CA 1
ATOM 477 C C . ALA A 1 61 ? 16.733 -7.727 13.087 1.00 11.67 80 ALA A C 1
ATOM 478 O O . ALA A 1 61 ? 15.903 -8.202 12.312 1.00 11.52 80 ALA A O 1
ATOM 480 N N . ASP A 1 62 ? 17.489 -8.478 13.892 1.00 12.55 81 ASP A N 1
ATOM 481 C CA . ASP A 1 62 ? 17.359 -9.935 13.951 1.00 12.56 81 ASP A CA 1
ATOM 482 C C . ASP A 1 62 ? 15.940 -10.372 14.278 1.00 11.46 81 ASP A C 1
ATOM 483 O O . ASP A 1 62 ? 15.371 -11.210 13.575 1.00 11.53 81 ASP A O 1
ATOM 488 N N . VAL A 1 63 ? 15.376 -9.827 15.355 1.00 11.43 82 VAL A N 1
ATOM 489 C CA . VAL A 1 63 ? 14.075 -10.317 15.822 1.00 11.78 82 VAL A CA 1
ATOM 490 C C . VAL A 1 63 ? 12.933 -9.872 14.909 1.00 10.88 82 VAL A C 1
ATOM 491 O O . VAL A 1 63 ? 12.000 -10.622 14.695 1.00 10.74 82 VAL A O 1
ATOM 495 N N . THR A 1 64 ? 13.024 -8.667 14.335 1.00 10.44 83 THR A N 1
ATOM 496 C CA . THR A 1 64 ? 11.990 -8.198 13.399 1.00 11.47 83 THR A CA 1
ATOM 497 C C . THR A 1 64 ? 12.055 -8.968 12.079 1.00 11.28 83 THR A C 1
ATOM 498 O O . THR A 1 64 ? 11.006 -9.275 11.501 1.00 12.19 83 THR A O 1
ATOM 502 N N . GLN A 1 65 ? 13.270 -9.333 11.644 1.00 12.11 84 GLN A N 1
ATOM 503 C CA A GLN A 1 65 ? 13.439 -10.197 10.478 0.50 12.97 84 GLN A CA 1
ATOM 504 C CA B GLN A 1 65 ? 13.443 -10.200 10.477 0.50 12.84 84 GLN A CA 1
ATOM 505 C C . GLN A 1 65 ? 12.806 -11.560 10.750 1.00 12.37 84 GLN A C 1
ATOM 506 O O . GLN A 1 65 ? 12.074 -12.096 9.914 1.00 12.59 84 GLN A O 1
ATOM 517 N N . GLN A 1 66 ? 13.068 -12.111 11.941 1.00 12.52 85 GLN A N 1
ATOM 518 C CA . GLN A 1 66 ? 12.495 -13.405 12.300 1.00 12.51 85 GLN A CA 1
ATOM 519 C C . GLN A 1 66 ? 10.976 -13.342 12.408 1.00 11.44 85 GLN A C 1
ATOM 520 O O . GLN A 1 66 ? 10.286 -14.278 11.987 1.00 11.50 85 GLN A O 1
ATOM 526 N N . ALA A 1 67 ? 10.455 -12.244 12.965 1.00 11.56 86 ALA A N 1
ATOM 527 C CA . ALA A 1 67 ? 9.005 -12.036 13.043 1.00 12.08 86 ALA A CA 1
ATOM 528 C C . ALA A 1 67 ? 8.382 -12.089 11.648 1.00 12.68 86 ALA A C 1
ATOM 529 O O . ALA A 1 67 ? 7.318 -12.682 11.468 1.00 13.49 86 ALA A O 1
ATOM 531 N N . GLY A 1 68 ? 9.060 -11.488 10.666 1.00 14.23 87 GLY A N 1
ATOM 532 C CA . GLY A 1 68 ? 8.616 -11.548 9.278 1.00 15.23 87 GLY A CA 1
ATOM 533 C C . GLY A 1 68 ? 8.589 -12.966 8.741 1.00 15.72 87 GLY A C 1
ATOM 534 O O . GLY A 1 68 ? 7.613 -13.384 8.112 1.00 16.78 87 GLY A O 1
ATOM 535 N N . LEU A 1 69 ? 9.651 -13.718 9.023 1.00 16.16 88 LEU A N 1
ATOM 536 C CA . LEU A 1 69 ? 9.782 -15.101 8.565 1.00 17.26 88 LEU A CA 1
ATOM 537 C C . LEU A 1 69 ? 8.711 -16.040 9.129 1.00 17.11 88 LEU A C 1
ATOM 538 O O . LEU A 1 69 ? 8.208 -16.900 8.409 1.00 17.79 88 LEU A O 1
ATOM 543 N N . VAL A 1 70 ? 8.372 -15.886 10.408 1.00 16.76 89 VAL A N 1
ATOM 544 C CA . VAL A 1 70 ? 7.371 -16.752 11.037 1.00 16.73 89 VAL A CA 1
ATOM 545 C C . VAL A 1 70 ? 6.018 -16.067 11.241 1.00 15.80 89 VAL A C 1
ATOM 546 O O . VAL A 1 70 ?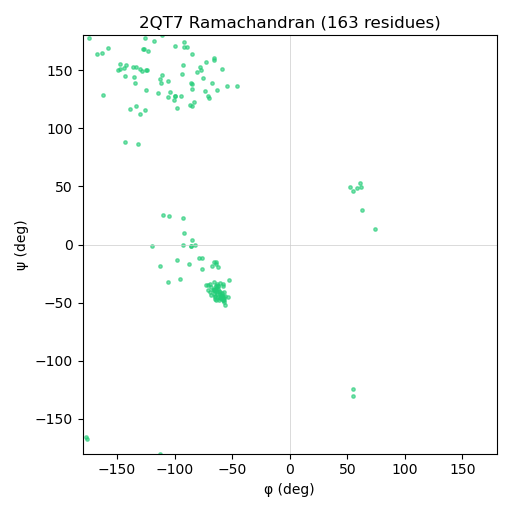 5.242 -16.454 12.112 1.00 15.09 89 VAL A O 1
ATOM 550 N N . LYS A 1 71 ? 5.728 -15.053 10.429 1.00 16.25 90 LYS A N 1
ATOM 551 C CA . LYS A 1 71 ? 4.506 -14.269 10.657 1.00 17.44 90 LYS A CA 1
ATOM 552 C C . LYS A 1 71 ? 3.218 -15.104 10.627 1.00 17.86 90 LYS A C 1
ATOM 553 O O . LYS A 1 71 ? 2.308 -14.845 11.402 1.00 17.42 90 LYS A O 1
ATOM 559 N N . SER A 1 72 ? 3.164 -16.122 9.771 1.00 18.79 91 SER A N 1
ATOM 560 C CA . SER A 1 72 ? 1.978 -16.980 9.677 1.00 20.14 91 SER A CA 1
ATOM 561 C C . SER A 1 72 ? 1.730 -17.756 10.965 1.00 20.07 91 SER A C 1
ATOM 562 O O . SER A 1 72 ? 0.584 -17.896 11.402 1.00 20.50 91 SER A O 1
ATOM 565 N N . GLU A 1 73 ? 2.810 -18.230 11.582 1.00 19.70 92 GLU A N 1
ATOM 566 C CA . GLU A 1 73 ? 2.753 -18.857 12.897 1.00 20.39 92 GLU A CA 1
ATOM 567 C C . GLU A 1 73 ? 2.246 -17.861 13.937 1.00 19.63 92 GLU A C 1
ATOM 568 O O . GLU A 1 73 ? 1.352 -18.182 14.728 1.00 20.17 92 GLU A O 1
ATOM 574 N N . LEU A 1 74 ? 2.815 -16.650 13.919 1.00 18.72 93 LEU A N 1
ATOM 575 C CA . LEU A 1 74 ? 2.424 -15.587 14.850 1.00 18.53 93 LEU A CA 1
ATOM 576 C C . LEU A 1 74 ? 0.933 -15.258 14.735 1.00 18.73 93 LEU A C 1
ATOM 577 O O . LEU A 1 74 ? 0.226 -15.172 15.742 1.00 18.83 93 LEU A O 1
ATOM 582 N N . GLU A 1 75 ? 0.473 -15.086 13.505 1.00 19.02 94 GLU A N 1
ATOM 583 C CA . GLU A 1 75 ? -0.923 -14.747 13.233 1.00 19.64 94 GLU A CA 1
ATOM 584 C C . GLU A 1 75 ? -1.904 -15.827 13.660 1.00 20.48 94 GLU A C 1
ATOM 585 O O . GLU A 1 75 ? -2.902 -15.533 14.319 1.00 20.18 94 GLU A O 1
ATOM 591 N N . ALA A 1 76 ? -1.604 -17.072 13.294 1.00 21.30 95 ALA A N 1
ATOM 592 C CA . ALA A 1 76 ? -2.478 -18.210 13.587 1.00 22.02 95 ALA A CA 1
ATOM 593 C C . ALA A 1 76 ? -2.838 -18.299 15.066 1.00 22.37 95 ALA A C 1
ATOM 594 O O . ALA A 1 76 ? -3.924 -18.755 15.421 1.00 22.75 95 ALA A O 1
ATOM 596 N N . GLN A 1 77 ? -1.937 -17.840 15.928 1.00 22.17 96 GLN A N 1
ATOM 597 C CA . GLN A 1 77 ? -2.128 -17.954 17.368 1.00 21.75 96 GLN A CA 1
ATOM 598 C C . GLN A 1 77 ? -2.673 -16.701 18.065 1.00 21.02 96 GLN A C 1
ATOM 599 O O . GLN A 1 77 ? -3.103 -16.773 19.211 1.00 21.52 96 GLN A O 1
ATOM 605 N N . THR A 1 78 ? -2.672 -15.559 17.377 1.00 19.56 97 THR A N 1
ATOM 606 C CA . THR A 1 78 ? -2.997 -14.288 18.032 1.00 18.38 97 THR A CA 1
ATOM 607 C C . THR A 1 78 ? -4.218 -13.556 17.466 1.00 17.81 97 THR A C 1
ATOM 608 O O . THR A 1 78 ? -4.577 -12.477 17.953 1.00 17.39 97 THR A O 1
ATOM 612 N N . GLY A 1 79 ? -4.836 -14.130 16.438 1.00 16.87 98 GLY A N 1
ATOM 613 C CA . GLY A 1 79 ? -6.050 -13.572 15.853 1.00 17.04 98 GLY A CA 1
ATOM 614 C C . GLY A 1 79 ? -5.870 -12.187 15.268 1.00 16.23 98 GLY A C 1
ATOM 615 O O . GLY A 1 79 ? -6.655 -11.267 15.559 1.00 16.86 98 GLY A O 1
ATOM 616 N N . LEU A 1 80 ? -4.829 -12.044 14.447 1.00 15.57 99 LEU A N 1
ATOM 617 C CA . LEU A 1 80 ? -4.509 -10.792 13.772 1.00 14.94 99 LEU A CA 1
ATOM 618 C C . LEU A 1 80 ? -3.653 -11.089 12.541 1.00 14.10 99 LEU A C 1
ATOM 619 O O . LEU A 1 80 ? -3.189 -12.222 12.360 1.00 14.71 99 LEU A O 1
ATOM 624 N N . GLN A 1 81 ? -3.459 -10.078 11.696 1.00 13.65 100 GLN A N 1
ATOM 625 C CA . GLN A 1 81 ? -2.539 -10.178 10.570 1.00 13.41 100 GLN A CA 1
ATOM 626 C C . GLN A 1 81 ? -1.348 -9.252 10.774 1.00 12.72 100 GLN A C 1
ATOM 627 O O . GLN A 1 81 ? -1.508 -8.149 11.282 1.00 12.21 100 GLN A O 1
ATOM 633 N N . ILE A 1 82 ? -0.165 -9.703 10.363 1.00 11.87 101 ILE A N 1
ATOM 634 C CA . ILE A 1 82 ? 1.055 -8.879 10.412 1.00 11.52 101 ILE A CA 1
ATOM 635 C C . ILE A 1 82 ? 1.329 -8.317 9.023 1.00 11.61 101 ILE A C 1
ATOM 636 O O . ILE A 1 82 ? 1.424 -9.079 8.053 1.00 12.81 101 ILE A O 1
ATOM 641 N N . LEU A 1 83 ? 1.435 -6.994 8.929 1.00 10.70 102 LEU A N 1
ATOM 642 C CA . LEU A 1 83 ? 1.570 -6.315 7.650 1.00 10.83 102 LEU A CA 1
ATOM 643 C C . LEU A 1 83 ? 2.977 -5.809 7.391 1.00 10.59 102 LEU A C 1
ATOM 644 O O . LEU A 1 83 ? 3.404 -5.754 6.242 1.00 10.79 102 LEU A O 1
ATOM 649 N N . GLN A 1 84 ? 3.680 -5.420 8.452 1.00 8.79 103 GLN A N 1
ATOM 650 C CA . GLN A 1 84 ? 5.050 -4.921 8.354 1.00 9.55 103 GLN A CA 1
ATOM 651 C C 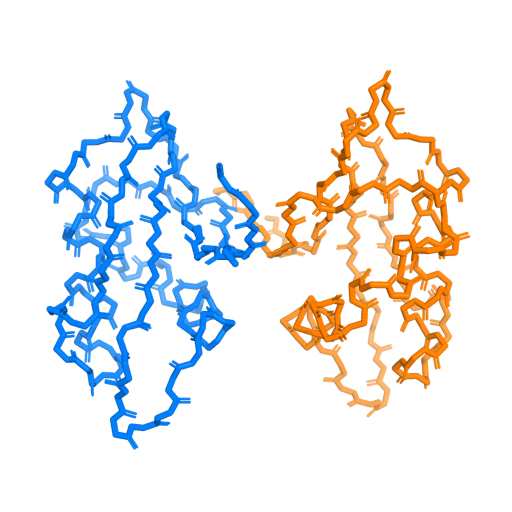. GLN A 1 84 ? 5.824 -5.265 9.605 1.00 8.42 103 GLN A C 1
ATOM 652 O O . GLN A 1 84 ? 5.257 -5.347 10.687 1.00 8.59 103 GLN A O 1
ATOM 658 N N . THR A 1 85 ? 7.126 -5.440 9.445 1.00 7.69 104 THR A N 1
ATOM 659 C CA . THR A 1 85 ? 8.031 -5.507 10.592 1.00 8.89 104 THR A CA 1
ATOM 660 C C . THR A 1 85 ? 9.242 -4.643 10.270 1.00 8.20 104 THR A C 1
ATOM 661 O O . THR A 1 85 ? 9.659 -4.571 9.101 1.00 9.69 104 THR A O 1
ATOM 665 N N . GLY A 1 86 ? 9.791 -3.966 11.267 1.00 8.12 105 GLY A N 1
ATOM 666 C CA . GLY A 1 86 ? 10.910 -3.076 11.010 1.00 8.27 105 GLY A CA 1
ATOM 667 C C . GLY A 1 86 ? 11.455 -2.435 12.258 1.00 8.14 105 GLY A C 1
ATOM 668 O O . GLY A 1 86 ? 11.165 -2.876 13.381 1.00 8.60 105 GLY A O 1
ATOM 669 N N . VAL A 1 87 ? 12.258 -1.402 12.065 1.00 8.06 106 VAL A N 1
ATOM 670 C CA . VAL A 1 87 ? 12.926 -0.719 13.166 1.00 9.04 106 VAL A CA 1
ATOM 671 C C . VAL A 1 87 ? 12.763 0.764 12.946 1.00 9.44 106 VAL A C 1
ATOM 672 O O . VAL A 1 87 ? 12.834 1.245 11.806 1.00 9.22 106 VAL A O 1
ATOM 676 N N . GLY A 1 88 ? 12.498 1.505 14.004 1.00 10.31 107 GLY A N 1
ATOM 677 C CA . GLY A 1 88 ? 12.384 2.937 13.844 1.00 13.06 107 GLY A CA 1
ATOM 678 C C . GLY A 1 88 ? 12.212 3.669 15.142 1.00 14.78 107 GLY A C 1
ATOM 679 O O . GLY A 1 88 ? 12.114 3.052 16.216 1.00 15.56 107 GLY A O 1
ATOM 680 N N . GLN A 1 89 ? 12.158 4.991 15.039 1.00 16.12 108 GLN A N 1
ATOM 681 C CA . GLN A 1 89 ? 11.762 5.834 16.167 1.00 18.34 108 GLN A CA 1
ATOM 682 C C . GLN A 1 89 ? 10.302 5.622 16.586 1.00 19.58 108 GLN A C 1
ATOM 683 O O . GLN A 1 89 ? 9.484 5.110 15.817 1.00 19.87 108 GLN A O 1
ATOM 685 N N . ARG A 1 90 ? 9.971 6.025 17.813 1.00 21.46 109 ARG A N 1
ATOM 686 C CA . ARG A 1 90 ? 8.570 6.122 18.217 1.00 22.63 109 ARG A CA 1
ATOM 687 C C . ARG A 1 90 ? 8.317 7.392 19.035 1.00 23.47 109 ARG A C 1
ATOM 688 O O . ARG A 1 90 ? 9.247 7.969 19.604 1.00 25.01 109 ARG A O 1
ATOM 696 N N . ALA B 1 1 ? 0.548 -11.148 -3.096 1.00 26.64 20 ALA B N 1
ATOM 697 C CA . ALA B 1 1 ? 1.554 -10.062 -3.258 1.00 26.16 20 ALA B CA 1
ATOM 698 C C . ALA B 1 1 ? 2.867 -10.413 -2.565 1.00 25.50 20 ALA B C 1
ATOM 699 O O . ALA B 1 1 ? 2.874 -11.034 -1.506 1.00 26.13 20 ALA B O 1
ATOM 701 N N . GLU B 1 2 ? 3.974 -10.008 -3.174 1.00 24.52 21 GLU B N 1
ATOM 702 C CA . GLU B 1 2 ? 5.293 -10.299 -2.629 1.00 22.74 21 GLU B CA 1
ATOM 703 C C . GLU B 1 2 ? 5.707 -9.255 -1.597 1.00 21.35 21 GLU B C 1
ATOM 704 O O . GLU B 1 2 ? 5.115 -8.178 -1.515 1.00 21.13 21 GLU B O 1
ATOM 706 N N . GLU B 1 3 ? 6.722 -9.600 -0.813 1.00 19.37 22 GLU B N 1
ATOM 707 C CA . GLU B 1 3 ? 7.323 -8.675 0.144 1.00 17.58 22 GLU B CA 1
ATOM 708 C C . GLU B 1 3 ? 7.866 -7.430 -0.566 1.00 15.00 22 GLU B C 1
ATOM 709 O O . GLU B 1 3 ? 8.238 -7.479 -1.745 1.00 15.11 22 GLU B O 1
ATOM 715 N N . TYR B 1 4 ? 7.880 -6.312 0.150 1.00 12.93 23 TYR B N 1
ATOM 716 C CA . TYR B 1 4 ? 8.521 -5.080 -0.321 1.00 11.44 23 TYR B CA 1
ATOM 717 C C . TYR B 1 4 ? 9.300 -4.483 0.843 1.00 10.76 23 TYR B C 1
ATOM 718 O O . TYR B 1 4 ? 8.955 -4.688 2.026 1.00 11.19 23 TYR B O 1
ATOM 727 N N . GLY B 1 5 ? 10.348 -3.748 0.518 1.00 9.53 24 GLY B N 1
ATOM 728 C CA . GLY B 1 5 ? 11.078 -2.974 1.514 1.00 8.77 24 GLY B CA 1
ATOM 729 C C . GLY B 1 5 ? 10.498 -1.577 1.561 1.00 8.24 24 GLY B C 1
ATOM 730 O O . GLY B 1 5 ? 9.894 -1.108 0.585 1.00 8.30 24 GLY B O 1
ATOM 731 N N . TYR B 1 6 ? 10.648 -0.907 2.697 1.00 8.02 25 TYR B N 1
ATOM 732 C CA . TYR B 1 6 ? 10.150 0.445 2.797 1.00 8.77 25 TYR B CA 1
ATOM 733 C C . TYR B 1 6 ? 11.013 1.283 3.719 1.00 8.13 25 TYR B C 1
ATOM 734 O O . TYR B 1 6 ? 11.677 0.774 4.628 1.00 8.09 25 TYR B O 1
ATOM 743 N N . ILE B 1 7 ? 10.975 2.589 3.485 1.00 7.94 26 ILE B N 1
ATOM 744 C CA . ILE B 1 7 ? 11.615 3.580 4.343 1.00 8.99 26 ILE B CA 1
ATOM 745 C C . ILE B 1 7 ? 10.585 4.669 4.562 1.00 8.93 26 ILE B C 1
ATOM 746 O O . ILE B 1 7 ? 10.108 5.278 3.602 1.00 9.61 26 ILE B O 1
ATOM 751 N N . VAL B 1 8 ? 10.206 4.892 5.821 1.00 9.61 27 VAL B N 1
ATOM 752 C CA . VAL B 1 8 ? 9.304 5.980 6.166 1.00 10.31 27 VAL B CA 1
ATOM 753 C C . VAL B 1 8 ? 10.138 7.188 6.563 1.00 10.10 27 VAL B C 1
ATOM 754 O O . VAL B 1 8 ? 11.007 7.085 7.433 1.00 10.31 27 VAL B O 1
ATOM 758 N N . THR B 1 9 ? 9.862 8.331 5.942 1.00 9.99 28 THR B N 1
ATOM 759 C CA . THR B 1 9 ? 10.591 9.550 6.202 1.00 9.87 28 THR B CA 1
ATOM 760 C C . THR B 1 9 ? 9.691 10.546 6.929 1.00 10.45 28 THR B C 1
ATOM 761 O O . THR B 1 9 ? 8.524 10.263 7.170 1.00 11.00 28 THR B O 1
ATOM 765 N N . ASP B 1 10 ? 10.248 11.713 7.228 1.00 10.90 29 ASP B N 1
ATOM 766 C CA . ASP B 1 10 ? 9.487 12.812 7.824 1.00 11.95 29 ASP B CA 1
ATOM 767 C C . ASP B 1 10 ? 8.909 13.760 6.763 1.00 13.32 29 ASP B C 1
ATOM 768 O O . ASP B 1 10 ? 8.397 14.822 7.100 1.00 14.26 29 ASP B O 1
ATOM 773 N N . GLN B 1 11 ? 8.982 13.373 5.489 1.00 13.41 30 GLN B N 1
ATOM 774 C CA . GLN B 1 11 ? 8.543 14.232 4.380 1.00 14.56 30 GLN B CA 1
ATOM 775 C C . GLN B 1 11 ? 7.046 14.092 4.108 1.00 14.93 30 GLN B C 1
ATOM 776 O O . GLN B 1 11 ? 6.487 12.993 4.136 1.00 16.99 30 GLN B O 1
ATOM 782 N N . LYS B 1 12 ? 6.390 15.223 3.848 1.00 15.31 31 LYS B N 1
ATOM 783 C CA . LYS B 1 12 ? 4.951 15.226 3.665 1.00 15.52 31 LYS B CA 1
ATOM 784 C C . LYS B 1 12 ? 4.578 16.007 2.409 1.00 14.75 31 LYS B C 1
ATOM 785 O O . LYS B 1 12 ? 4.280 17.201 2.478 1.00 15.55 31 LYS B O 1
ATOM 787 N N . PRO B 1 13 ? 4.583 15.347 1.242 1.00 13.14 32 PRO B N 1
ATOM 788 C CA . PRO B 1 13 ? 4.983 13.980 0.971 1.00 12.86 32 PRO B CA 1
ATOM 789 C C . PRO B 1 13 ? 6.446 13.855 0.568 1.00 11.74 32 PRO B C 1
ATOM 790 O O . PRO B 1 13 ? 7.131 14.849 0.296 1.00 11.50 32 PRO B O 1
ATOM 794 N N . LEU B 1 14 ? 6.918 12.607 0.503 1.00 10.53 33 LEU B N 1
ATOM 795 C CA . LEU B 1 14 ? 8.263 12.345 0.033 1.00 10.20 33 LEU B CA 1
ATOM 796 C C . LEU B 1 14 ? 8.340 12.544 -1.486 1.00 9.91 33 LEU B C 1
ATOM 797 O O . LEU B 1 14 ? 7.514 12.007 -2.230 1.00 9.77 33 LEU B O 1
ATOM 802 N N . SER B 1 15 ? 9.348 13.271 -1.943 1.00 10.60 34 SER B N 1
ATOM 803 C CA . SER B 1 15 ? 9.512 13.468 -3.376 1.00 11.45 34 SER B CA 1
ATOM 804 C C . SER B 1 15 ? 10.106 12.225 -4.014 1.00 11.63 34 SER B C 1
ATOM 805 O O . SER B 1 15 ? 10.879 11.491 -3.394 1.00 10.71 34 SER B O 1
ATOM 808 N N . LEU B 1 16 ? 9.758 11.998 -5.276 1.00 11.27 35 LEU B N 1
ATOM 809 C CA . LEU B 1 16 ? 10.312 10.876 -6.001 1.00 11.44 35 LEU B CA 1
ATOM 810 C C . LEU B 1 16 ? 11.828 11.001 -6.112 1.00 11.48 35 LEU B C 1
ATOM 811 O O . LEU B 1 16 ? 12.564 10.028 -5.942 1.00 11.23 35 LEU B O 1
ATOM 816 N N . ALA B 1 17 ? 12.305 12.215 -6.344 1.00 11.72 36 ALA B N 1
ATOM 817 C CA . ALA B 1 17 ? 13.742 12.453 -6.446 1.00 12.12 36 ALA B CA 1
ATOM 818 C C . ALA B 1 17 ? 14.508 12.076 -5.167 1.00 11.30 36 ALA B C 1
ATOM 819 O O . ALA B 1 17 ? 15.567 11.444 -5.230 1.00 11.37 36 ALA B O 1
ATOM 821 N N . ALA B 1 18 ? 13.963 12.453 -4.013 1.00 10.83 37 ALA B N 1
ATOM 822 C CA . ALA B 1 18 ? 14.592 12.134 -2.731 1.00 10.82 37 ALA B CA 1
ATOM 823 C C . ALA B 1 18 ? 14.550 10.642 -2.408 1.00 10.10 37 ALA B C 1
ATOM 824 O O . ALA B 1 18 ? 15.522 10.081 -1.908 1.00 10.56 37 ALA B O 1
ATOM 826 N N . GLY B 1 19 ? 13.417 10.012 -2.709 1.00 10.37 38 GLY B N 1
ATOM 827 C CA . GLY B 1 19 ? 13.272 8.565 -2.508 1.00 11.49 38 GLY B CA 1
ATOM 828 C C . GLY B 1 19 ? 14.323 7.811 -3.305 1.00 11.73 38 GLY B C 1
ATOM 829 O O . GLY B 1 19 ? 14.991 6.910 -2.786 1.00 11.84 38 GLY B O 1
ATOM 830 N N . VAL B 1 20 ? 14.500 8.194 -4.565 1.00 12.15 39 VAL B N 1
ATOM 831 C CA . VAL B 1 20 ? 15.490 7.538 -5.403 1.00 13.07 39 VAL B CA 1
ATOM 832 C C . VAL B 1 20 ? 16.909 7.872 -4.934 1.00 12.48 39 VAL B C 1
ATOM 833 O O . VAL B 1 20 ? 17.820 7.040 -5.000 1.00 12.85 39 VAL B O 1
ATOM 837 N N . LYS B 1 21 ? 17.116 9.084 -4.434 1.00 11.58 40 LYS B N 1
ATOM 838 C CA . LYS B 1 21 ? 18.432 9.379 -3.879 1.00 11.87 40 LYS B CA 1
ATOM 839 C C . LYS B 1 21 ? 18.800 8.464 -2.704 1.00 11.26 40 LYS B C 1
ATOM 840 O O . LYS B 1 21 ? 19.954 8.026 -2.592 1.00 11.22 40 LYS B O 1
ATOM 846 N N . LEU B 1 22 ? 17.837 8.179 -1.826 1.00 10.47 41 LEU B N 1
ATOM 847 C CA . LEU B 1 22 ? 18.079 7.196 -0.761 1.00 10.35 41 LEU B CA 1
ATOM 848 C C . LEU B 1 22 ? 18.569 5.862 -1.327 1.00 10.05 41 LEU B C 1
ATOM 849 O O . LEU B 1 22 ? 19.500 5.242 -0.805 1.00 10.07 41 LEU B O 1
ATOM 854 N N . LEU B 1 23 ? 17.903 5.417 -2.386 1.00 9.96 42 LEU B N 1
ATOM 855 C CA . LEU B 1 23 ? 18.279 4.163 -3.025 1.00 10.95 42 LEU B CA 1
ATOM 856 C C . LEU B 1 23 ? 19.657 4.212 -3.679 1.00 11.52 42 LEU B C 1
ATOM 857 O O . LEU B 1 23 ? 20.388 3.226 -3.627 1.00 11.86 42 LEU B O 1
ATOM 862 N N . GLU B 1 24 ? 20.002 5.347 -4.288 1.00 12.71 43 GLU B N 1
ATOM 863 C CA A GLU B 1 24 ? 21.314 5.510 -4.902 0.50 14.08 43 GLU B CA 1
ATOM 864 C CA B GLU B 1 24 ? 21.318 5.522 -4.890 0.50 13.98 43 GLU B CA 1
ATOM 865 C C . GLU B 1 24 ? 22.402 5.355 -3.843 1.00 14.50 43 GLU B C 1
ATOM 866 O O . GLU B 1 24 ? 23.398 4.649 -4.051 1.00 15.37 43 GLU B O 1
ATOM 877 N N . ILE B 1 25 ? 22.203 6.005 -2.702 1.00 14.36 44 ILE B N 1
ATOM 878 C CA . ILE B 1 25 ? 23.159 5.946 -1.614 1.00 14.98 44 ILE B CA 1
ATOM 879 C C . ILE B 1 25 ? 23.250 4.529 -1.059 1.00 15.08 44 ILE B C 1
ATOM 880 O O . ILE B 1 25 ? 24.342 4.004 -0.808 1.00 15.96 44 ILE B O 1
ATOM 885 N N . LEU B 1 26 ? 22.092 3.902 -0.876 1.00 14.44 45 LEU B N 1
ATOM 886 C CA . LEU B 1 26 ? 22.031 2.549 -0.363 1.00 14.82 45 LEU B CA 1
ATOM 887 C C . LEU B 1 26 ? 22.711 1.551 -1.306 1.00 15.75 45 LEU B C 1
ATOM 888 O O . LEU B 1 26 ? 23.447 0.667 -0.857 1.00 16.03 45 LEU B O 1
ATOM 893 N N . ALA B 1 27 ? 22.465 1.708 -2.604 1.00 16.01 46 ALA B N 1
ATOM 894 C CA . ALA B 1 27 ? 23.085 0.886 -3.650 1.00 17.84 46 ALA B CA 1
ATOM 895 C C . ALA B 1 27 ? 24.615 0.970 -3.621 1.00 19.44 46 ALA B C 1
ATOM 896 O O . ALA B 1 27 ? 25.303 -0.061 -3.674 1.00 20.43 46 ALA B O 1
ATOM 898 N N . GLU B 1 28 ? 25.143 2.193 -3.547 1.00 20.55 47 GLU B N 1
ATOM 899 C CA . GLU B 1 28 ? 26.597 2.408 -3.512 1.00 22.32 47 GLU B CA 1
ATOM 900 C C . GLU B 1 28 ? 27.204 1.773 -2.270 1.00 22.40 47 GLU B C 1
ATOM 901 O O . GLU B 1 28 ? 28.320 1.239 -2.311 1.00 22.68 47 GLU B O 1
ATOM 907 N N . HIS B 1 29 ? 26.464 1.825 -1.167 1.00 22.71 48 HIS B N 1
ATOM 908 C CA . HIS B 1 29 ? 26.900 1.187 0.064 1.00 23.39 48 HIS B CA 1
ATOM 909 C C . HIS B 1 29 ? 26.985 -0.334 -0.072 1.00 23.94 48 HIS B C 1
ATOM 910 O O . HIS B 1 29 ? 27.982 -0.934 0.336 1.00 23.95 48 HIS B O 1
ATOM 917 N N . VAL B 1 30 ? 25.949 -0.949 -0.645 1.00 24.50 49 VAL B N 1
ATOM 918 C CA . VAL B 1 30 ? 25.892 -2.414 -0.787 1.00 25.07 49 VAL B CA 1
ATOM 919 C C . VAL B 1 30 ? 26.613 -2.926 -2.043 1.00 25.40 49 VAL B C 1
ATOM 920 O O . VAL B 1 30 ? 26.598 -4.129 -2.325 1.00 25.85 49 VAL B O 1
ATOM 924 N N . HIS B 1 31 ? 27.249 -2.010 -2.776 1.00 25.86 50 HIS B N 1
ATOM 925 C CA . HIS B 1 31 ? 27.947 -2.314 -4.036 1.00 26.28 50 HIS B CA 1
ATOM 926 C C . HIS B 1 31 ? 27.064 -3.075 -5.027 1.00 26.11 50 HIS B C 1
ATOM 927 O O . HIS B 1 31 ? 27.453 -4.111 -5.582 1.00 26.31 50 HIS B O 1
ATOM 934 N N . MET B 1 32 ? 25.863 -2.543 -5.228 1.00 25.54 51 MET B N 1
ATOM 935 C CA . MET B 1 32 ? 24.902 -3.090 -6.169 1.00 25.34 51 MET B CA 1
ATOM 936 C C . MET B 1 32 ? 24.461 -1.929 -7.046 1.00 24.25 51 MET B C 1
ATOM 937 O O . MET B 1 32 ? 24.448 -0.785 -6.593 1.00 24.17 51 MET B O 1
ATOM 942 N N . SER B 1 33 ? 24.121 -2.209 -8.299 1.00 22.90 52 SER B N 1
ATOM 943 C CA . SER B 1 33 ? 23.545 -1.191 -9.160 1.00 21.91 52 SER B CA 1
ATOM 944 C C . SER B 1 33 ? 22.215 -0.741 -8.567 1.00 20.58 52 SER B C 1
ATOM 945 O O . SER B 1 33 ? 21.396 -1.566 -8.171 1.00 20.14 52 SER B O 1
ATOM 948 N N . SER B 1 34 ? 22.000 0.565 -8.495 1.00 19.16 53 SER B N 1
ATOM 949 C CA . SER B 1 34 ? 20.713 1.085 -8.042 1.00 17.85 53 SER B CA 1
ATOM 950 C C . SER B 1 34 ? 19.555 0.677 -8.959 1.00 16.68 53 SER B C 1
ATOM 951 O O . SER B 1 34 ? 18.389 0.682 -8.538 1.00 14.97 53 SER B O 1
ATOM 954 N N . GLY B 1 35 ? 19.877 0.278 -10.192 1.00 15.97 54 GLY B N 1
ATOM 955 C CA . GLY B 1 35 ? 18.874 -0.254 -11.108 1.00 15.61 54 GLY B CA 1
ATOM 956 C C . GLY B 1 35 ? 18.275 -1.574 -10.639 1.00 14.39 54 GLY B C 1
ATOM 957 O O . GLY B 1 35 ? 17.234 -2.026 -11.137 1.00 14.57 54 GLY B O 1
ATOM 958 N N . SER B 1 36 ? 18.943 -2.197 -9.672 1.00 13.80 55 SER B N 1
ATOM 959 C CA . SER B 1 36 ? 18.457 -3.427 -9.067 1.00 13.45 55 SER B CA 1
ATOM 960 C C . SER B 1 36 ? 17.358 -3.188 -8.046 1.00 12.39 55 SER B C 1
ATOM 961 O O . SER B 1 36 ? 16.733 -4.126 -7.582 1.00 11.95 55 SER B O 1
ATOM 964 N N . PHE B 1 37 ? 17.145 -1.929 -7.669 1.00 11.24 56 PHE B N 1
ATOM 965 C CA . PHE B 1 37 ? 15.956 -1.563 -6.910 1.00 10.23 56 PHE B CA 1
ATOM 966 C C . PHE B 1 37 ? 14.829 -1.327 -7.899 1.00 10.12 56 PHE B C 1
ATOM 967 O O . PHE B 1 37 ? 14.930 -0.438 -8.754 1.00 10.56 56 PHE B O 1
ATOM 975 N N . ILE B 1 38 ? 13.767 -2.113 -7.778 1.00 9.29 57 ILE B N 1
ATOM 976 C CA . ILE B 1 38 ? 12.707 -2.154 -8.775 1.00 9.76 57 ILE B CA 1
ATOM 977 C C . ILE B 1 38 ? 11.362 -1.909 -8.122 1.00 9.51 57 ILE B C 1
ATOM 978 O O . ILE B 1 38 ? 11.232 -1.955 -6.884 1.00 10.04 57 ILE B O 1
ATOM 983 N N . ASN B 1 39 ? 10.343 -1.681 -8.949 1.00 9.35 58 ASN B N 1
ATOM 984 C CA A ASN B 1 39 ? 8.982 -1.472 -8.478 0.70 10.43 58 ASN B CA 1
ATOM 985 C CA B ASN B 1 39 ? 8.975 -1.486 -8.455 0.30 10.16 58 ASN B CA 1
ATOM 986 C C . ASN B 1 39 ? 8.920 -0.375 -7.406 1.00 10.20 58 ASN B C 1
ATOM 987 O O . ASN B 1 39 ? 8.308 -0.537 -6.356 1.00 11.42 58 ASN B O 1
ATOM 996 N N . ILE B 1 40 ? 9.547 0.753 -7.696 1.00 8.75 59 ILE B N 1
ATOM 997 C CA . ILE B 1 40 ? 9.689 1.845 -6.733 1.00 9.99 59 ILE B CA 1
ATOM 998 C C . ILE B 1 40 ? 8.469 2.742 -6.745 1.00 10.32 59 ILE B C 1
ATOM 999 O O . ILE B 1 40 ? 7.960 3.094 -7.810 1.00 10.08 59 ILE B O 1
ATOM 1004 N N . SER B 1 41 ? 8.015 3.151 -5.563 1.00 9.77 60 SER B N 1
ATOM 1005 C CA . SER B 1 41 ? 6.975 4.170 -5.429 1.00 10.30 60 SER B CA 1
ATOM 1006 C C . SER B 1 41 ? 7.271 5.012 -4.219 1.00 9.47 60 SER B C 1
ATOM 1007 O O . SER B 1 41 ? 7.922 4.553 -3.263 1.00 9.77 60 SER B O 1
ATOM 1010 N N . VAL B 1 42 ? 6.822 6.257 -4.277 1.00 9.82 61 VAL B N 1
ATOM 1011 C CA . VAL B 1 42 ? 6.741 7.087 -3.080 1.00 9.96 61 VAL B CA 1
ATOM 1012 C C . VAL B 1 42 ? 5.278 7.341 -2.848 1.00 10.97 61 VAL B C 1
ATOM 1013 O O . VAL B 1 42 ? 4.548 7.679 -3.788 1.00 11.99 61 VAL B O 1
ATOM 1017 N N . VAL B 1 43 ? 4.833 7.114 -1.618 1.00 11.39 62 VAL B N 1
ATOM 1018 C CA . VAL B 1 43 ? 3.429 7.271 -1.236 1.00 13.65 62 VAL B CA 1
ATOM 1019 C C . VAL B 1 43 ? 3.423 7.938 0.133 1.00 12.97 62 VAL B C 1
ATOM 1020 O O . VAL B 1 43 ? 3.948 7.383 1.109 1.00 12.69 62 VAL B O 1
ATOM 1024 N N . GLY B 1 44 ? 2.865 9.139 0.204 1.00 13.17 63 GLY B N 1
ATOM 1025 C CA . GLY B 1 44 ? 2.924 9.918 1.440 1.00 12.87 63 GLY B CA 1
ATOM 1026 C C . GLY B 1 44 ? 4.376 10.068 1.853 1.00 12.10 63 GLY B C 1
ATOM 1027 O O . GLY B 1 44 ? 5.214 10.446 1.040 1.00 11.74 63 GLY B O 1
ATOM 1028 N N . PRO B 1 45 ? 4.697 9.771 3.127 1.00 12.03 64 PRO B N 1
ATOM 1029 C CA . PRO B 1 45 ? 6.080 9.930 3.580 1.00 11.24 64 PRO B CA 1
ATOM 1030 C C . PRO B 1 45 ? 7.013 8.758 3.239 1.00 10.33 64 PRO B C 1
ATOM 1031 O O . PRO B 1 45 ? 8.195 8.798 3.595 1.00 10.22 64 PRO B O 1
ATOM 1035 N N . ALA B 1 46 ? 6.490 7.724 2.591 1.00 9.62 65 ALA B N 1
ATOM 1036 C CA . ALA B 1 46 ? 7.225 6.469 2.452 1.00 9.78 65 ALA B CA 1
ATOM 1037 C C . ALA B 1 46 ? 7.694 6.144 1.050 1.00 9.08 65 ALA B C 1
ATOM 1038 O O . ALA B 1 46 ? 7.032 6.449 0.053 1.00 10.59 65 ALA B O 1
ATOM 1040 N N . LEU B 1 47 ? 8.855 5.506 1.012 1.00 8.20 66 LEU B N 1
ATOM 1041 C CA . LEU B 1 47 ? 9.444 4.916 -0.179 1.00 8.51 66 LEU B CA 1
ATOM 1042 C C . LEU B 1 47 ? 9.251 3.408 -0.088 1.00 8.88 66 LEU B C 1
ATOM 1043 O O . LEU B 1 47 ? 9.544 2.812 0.964 1.00 9.02 66 LEU B O 1
ATOM 1048 N N . THR B 1 48 ? 8.759 2.770 -1.147 1.00 8.49 67 THR B N 1
ATOM 1049 C CA . THR B 1 48 ? 8.652 1.306 -1.196 1.00 9.69 67 THR B CA 1
ATOM 1050 C C . THR B 1 48 ? 9.370 0.810 -2.436 1.00 9.40 67 THR B C 1
ATOM 1051 O O . THR B 1 48 ? 9.465 1.516 -3.449 1.00 10.00 67 THR B O 1
ATOM 1055 N N . PHE B 1 49 ? 9.902 -0.403 -2.352 1.00 9.34 68 PHE B N 1
ATOM 1056 C CA . PHE B 1 49 ? 10.727 -0.951 -3.423 1.00 9.48 68 PHE B CA 1
ATOM 1057 C C . PHE B 1 49 ? 10.848 -2.468 -3.262 1.00 9.74 68 PHE B C 1
ATOM 1058 O O . PHE B 1 49 ? 10.551 -3.038 -2.198 1.00 9.77 68 PHE B O 1
ATOM 1066 N N . ARG B 1 50 ? 11.291 -3.112 -4.329 1.00 10.19 69 ARG B N 1
ATOM 1067 C CA . ARG B 1 50 ? 11.690 -4.507 -4.286 1.00 11.04 69 ARG B CA 1
ATOM 1068 C C . ARG B 1 50 ? 13.087 -4.575 -4.835 1.00 11.42 69 ARG B C 1
ATOM 1069 O O . ARG B 1 50 ? 13.666 -3.557 -5.235 1.00 9.85 69 ARG B O 1
ATOM 1077 N N . ILE B 1 51 ? 13.660 -5.773 -4.837 1.00 12.71 70 ILE B N 1
ATOM 1078 C CA A ILE B 1 51 ? 15.027 -5.947 -5.301 0.50 13.78 70 ILE B CA 1
ATOM 1079 C CA B ILE B 1 51 ? 15.040 -5.970 -5.294 0.50 13.81 70 ILE B CA 1
ATOM 1080 C C . ILE B 1 51 ? 15.081 -7.046 -6.360 1.00 14.35 70 ILE B C 1
ATOM 1081 O O . ILE B 1 51 ? 14.497 -8.122 -6.183 1.00 14.80 70 ILE B O 1
ATOM 1090 N N . ARG B 1 52 ? 15.761 -6.739 -7.461 1.00 14.93 71 ARG B N 1
ATOM 1091 C CA . ARG B 1 52 ? 15.925 -7.648 -8.589 1.00 17.45 71 ARG B CA 1
ATOM 1092 C C . ARG B 1 52 ? 16.897 -8.734 -8.180 1.00 18.61 71 ARG B C 1
ATOM 1093 O O . ARG B 1 52 ? 17.700 -8.535 -7.267 1.00 18.74 71 ARG B O 1
ATOM 1101 N N . HIS B 1 53 ? 16.825 -9.878 -8.859 1.00 20.51 72 HIS B N 1
ATOM 1102 C CA . HIS B 1 53 ? 17.869 -10.893 -8.739 1.00 22.97 72 HIS B CA 1
ATOM 1103 C C . HIS B 1 53 ? 19.241 -10.234 -8.839 1.00 23.97 72 HIS B C 1
ATOM 1104 O O . HIS B 1 53 ? 19.459 -9.337 -9.665 1.00 24.13 72 HIS B O 1
ATOM 1111 N N . ASN B 1 54 ? 20.152 -10.651 -7.966 1.00 25.86 73 ASN B N 1
ATOM 1112 C CA . ASN B 1 54 ? 21.538 -10.194 -8.019 1.00 27.47 73 ASN B CA 1
ATOM 1113 C C . ASN B 1 54 ? 22.504 -11.277 -7.541 1.00 28.17 73 ASN B C 1
ATOM 1114 O O . ASN B 1 54 ? 22.138 -12.129 -6.725 1.00 28.54 73 ASN B O 1
ATOM 1119 N N . GLU B 1 55 ? 23.725 -11.243 -8.072 1.00 29.29 74 GLU B N 1
ATOM 1120 C CA . GLU B 1 55 ? 24.757 -12.237 -7.758 1.00 29.87 74 GLU B CA 1
ATOM 1121 C C . GLU B 1 55 ? 25.136 -12.205 -6.283 1.00 30.22 74 GLU B C 1
ATOM 1122 O O . GLU B 1 55 ? 25.445 -13.243 -5.685 1.00 30.62 74 GLU B O 1
ATOM 1124 N N . GLN B 1 56 ? 25.091 -11.005 -5.705 1.00 30.27 75 GLN B N 1
ATOM 1125 C CA . GLN B 1 56 ? 25.386 -10.787 -4.291 1.00 30.11 75 GLN B CA 1
ATOM 1126 C C . GLN B 1 56 ? 24.392 -11.484 -3.363 1.00 29.85 75 GLN B C 1
ATOM 1127 O O . GLN B 1 56 ? 24.669 -11.660 -2.176 1.00 30.29 75 GLN B O 1
ATOM 1129 N N . ASN B 1 57 ? 23.243 -11.880 -3.918 1.00 29.30 76 ASN B N 1
ATOM 1130 C CA . ASN B 1 57 ? 22.168 -12.550 -3.174 1.00 28.51 76 ASN B CA 1
ATOM 1131 C C . ASN B 1 57 ? 21.563 -11.677 -2.070 1.00 27.74 76 ASN B C 1
ATOM 1132 O O . ASN B 1 57 ? 21.077 -12.186 -1.055 1.00 27.92 76 ASN B O 1
ATOM 1134 N N . LEU B 1 58 ? 21.582 -10.362 -2.289 1.00 26.55 77 LEU B N 1
ATOM 1135 C CA . LEU B 1 58 ? 21.057 -9.393 -1.328 1.00 25.14 77 LEU B CA 1
ATOM 1136 C C . LEU B 1 58 ? 19.535 -9.465 -1.252 1.00 23.70 77 LEU B C 1
ATOM 1137 O O . LEU B 1 58 ? 18.847 -9.362 -2.270 1.00 23.85 77 LEU B O 1
ATOM 1142 N N . SER B 1 59 ? 19.024 -9.646 -0.039 1.00 22.28 78 SER B N 1
ATOM 1143 C CA . SER B 1 59 ? 17.587 -9.704 0.222 1.00 20.98 78 SER B CA 1
ATOM 1144 C C . SER B 1 59 ? 17.049 -8.370 0.749 1.00 19.84 78 SER B C 1
ATOM 1145 O O . SER B 1 59 ? 17.822 -7.462 1.077 1.00 19.01 78 SER B O 1
ATOM 1148 N N . LEU B 1 60 ? 15.725 -8.265 0.845 1.00 18.32 79 LEU B N 1
ATOM 1149 C CA . LEU B 1 60 ? 15.091 -7.078 1.420 1.00 17.64 79 LEU B CA 1
ATOM 1150 C C . LEU B 1 60 ? 15.499 -6.898 2.872 1.00 17.51 79 LEU B C 1
ATOM 1151 O O . LEU B 1 60 ? 15.725 -5.771 3.316 1.00 17.14 79 LEU B O 1
ATOM 1156 N N . ALA B 1 61 ? 15.609 -8.009 3.602 1.00 17.84 80 ALA B N 1
ATOM 1157 C CA . ALA B 1 61 ? 16.101 -7.975 4.974 1.00 18.18 80 ALA B CA 1
ATOM 1158 C C . ALA B 1 61 ? 17.516 -7.417 5.008 1.00 18.06 80 ALA B C 1
ATOM 1159 O O . ALA B 1 61 ? 17.816 -6.546 5.827 1.00 18.02 80 ALA B O 1
ATOM 1161 N N . ASP B 1 62 ? 18.368 -7.900 4.106 1.00 18.55 81 ASP B N 1
ATOM 1162 C CA . ASP B 1 62 ? 19.751 -7.434 4.026 1.00 18.58 81 ASP B CA 1
ATOM 1163 C C . ASP B 1 62 ? 19.813 -5.927 3.811 1.00 17.85 81 ASP B C 1
ATOM 1164 O O . ASP B 1 62 ? 20.526 -5.217 4.510 1.00 16.82 81 ASP B O 1
ATOM 1169 N N . VAL B 1 63 ? 19.058 -5.438 2.834 1.00 17.21 82 VAL B N 1
ATOM 1170 C CA . VAL B 1 63 ? 19.156 -4.035 2.482 1.00 17.00 82 VAL B CA 1
ATOM 1171 C C . VAL B 1 63 ? 18.565 -3.132 3.558 1.00 16.02 82 VAL B C 1
ATOM 1172 O O . VAL B 1 63 ? 19.135 -2.086 3.848 1.00 14.54 82 VAL B O 1
ATOM 1176 N N . THR B 1 64 ? 17.453 -3.532 4.174 1.00 15.08 83 THR B N 1
ATOM 1177 C CA . THR B 1 64 ? 16.872 -2.709 5.234 1.00 15.92 83 THR B CA 1
ATOM 1178 C C . THR B 1 64 ? 17.776 -2.698 6.470 1.00 15.25 83 THR B C 1
ATOM 1179 O O . THR B 1 64 ? 17.895 -1.683 7.154 1.00 15.15 83 THR B O 1
ATOM 1183 N N . GLN B 1 65 ? 18.417 -3.831 6.756 1.00 15.36 84 GLN B N 1
ATOM 1184 C CA . GLN B 1 65 ? 19.417 -3.867 7.816 1.00 15.43 84 GLN B CA 1
ATOM 1185 C C . GLN B 1 65 ? 20.558 -2.900 7.485 1.00 14.12 84 GLN B C 1
ATOM 1186 O O . GLN B 1 65 ? 21.004 -2.130 8.346 1.00 13.98 84 GLN B O 1
ATOM 1192 N N . GLN B 1 66 ? 21.013 -2.938 6.238 1.00 13.50 85 GLN B N 1
ATOM 1193 C CA . GLN B 1 66 ? 22.107 -2.066 5.815 1.00 14.63 85 GLN B CA 1
ATOM 1194 C C . GLN B 1 66 ? 21.708 -0.587 5.890 1.00 14.05 85 GLN B C 1
ATOM 1195 O O . GLN B 1 66 ? 22.515 0.255 6.308 1.00 14.31 85 GLN B O 1
ATOM 1201 N N . ALA B 1 67 ? 20.461 -0.273 5.541 1.00 13.59 86 ALA B N 1
ATOM 1202 C CA . ALA B 1 67 ? 19.941 1.093 5.675 1.00 14.46 86 ALA B CA 1
ATOM 1203 C C . ALA B 1 67 ? 20.020 1.592 7.115 1.00 14.66 86 ALA B C 1
ATOM 1204 O O . ALA B 1 67 ? 20.241 2.775 7.355 1.00 15.40 86 ALA B O 1
ATOM 1206 N N . GLY B 1 68 ? 19.842 0.692 8.080 1.00 14.95 87 GLY B N 1
ATOM 1207 C CA . GLY B 1 68 ? 19.995 1.039 9.489 1.00 15.73 87 GLY B CA 1
ATOM 1208 C C . GLY B 1 68 ? 21.429 1.397 9.831 1.00 16.72 87 GLY B C 1
ATOM 1209 O O . GLY B 1 68 ? 21.688 2.378 10.538 1.00 17.12 87 GLY B O 1
ATOM 1210 N N . LEU B 1 69 ? 22.367 0.619 9.307 1.00 17.28 88 LEU B N 1
ATOM 1211 C CA . LEU B 1 69 ? 23.794 0.845 9.543 1.00 17.98 88 LEU B CA 1
ATOM 1212 C C . LEU B 1 69 ? 24.283 2.185 9.015 1.00 17.88 88 LEU B C 1
ATOM 1213 O O . LEU B 1 69 ? 25.166 2.815 9.621 1.00 19.30 88 LEU B O 1
ATOM 1218 N N . VAL B 1 70 ? 23.725 2.619 7.885 1.00 16.42 89 VAL B N 1
ATOM 1219 C CA . VAL B 1 70 ? 24.143 3.873 7.244 1.00 15.20 89 VAL B CA 1
ATOM 1220 C C . VAL B 1 70 ? 23.067 4.972 7.343 1.00 14.02 89 VAL B C 1
ATOM 1221 O O . VAL B 1 70 ? 23.045 5.905 6.540 1.00 12.93 89 VAL B O 1
ATOM 1225 N N . LYS B 1 71 ? 22.209 4.868 8.358 1.00 13.04 90 LYS B N 1
ATOM 1226 C CA . LYS B 1 71 ? 21.106 5.809 8.542 1.00 12.62 90 LYS B CA 1
ATOM 1227 C C . LYS B 1 71 ? 21.590 7.244 8.617 1.00 12.30 90 LYS B C 1
ATOM 1228 O O . LYS B 1 71 ? 21.015 8.124 7.982 1.00 11.61 90 LYS B O 1
ATOM 1234 N N . SER B 1 72 ? 22.658 7.480 9.365 1.00 12.90 91 SER B N 1
ATOM 1235 C CA . SER B 1 72 ? 23.144 8.847 9.506 1.00 13.96 91 SER B CA 1
ATOM 1236 C C . SER B 1 72 ? 23.635 9.411 8.165 1.00 13.71 91 SER B C 1
ATOM 1237 O O . SER B 1 72 ? 23.442 10.595 7.879 1.00 13.44 91 SER B O 1
ATOM 1240 N N . GLU B 1 73 ? 24.242 8.564 7.332 1.00 14.31 92 GLU B N 1
ATOM 1241 C CA . GLU B 1 73 ? 24.672 8.980 5.991 1.00 14.64 92 GLU B CA 1
ATOM 1242 C C . GLU B 1 73 ? 23.491 9.265 5.074 1.00 13.73 92 GLU B C 1
ATOM 1243 O O . GLU B 1 73 ?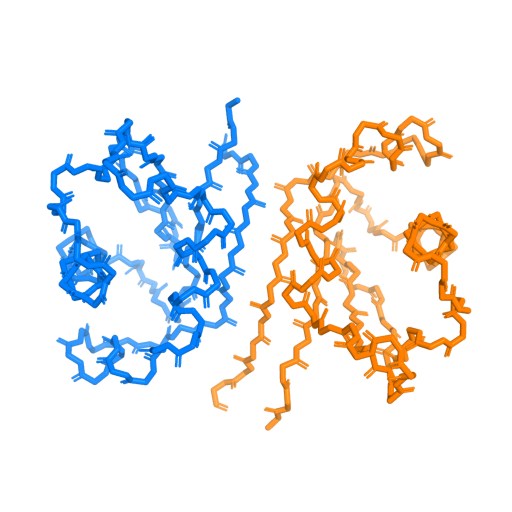 23.480 10.258 4.344 1.00 13.91 92 GLU B O 1
ATOM 1249 N N . LEU B 1 74 ? 22.480 8.395 5.119 1.00 12.26 93 LEU B N 1
ATOM 1250 C CA . LEU B 1 74 ? 21.271 8.622 4.353 1.00 11.54 93 LEU B CA 1
ATOM 1251 C C . LEU B 1 74 ? 20.643 9.967 4.703 1.00 10.95 93 LEU B C 1
ATOM 1252 O O . LEU B 1 74 ? 20.278 10.746 3.819 1.00 11.42 93 LEU B O 1
ATOM 1257 N N . GLU B 1 75 ? 20.519 10.245 5.997 1.00 10.37 94 GLU B N 1
ATOM 1258 C CA . GLU B 1 75 ? 19.943 11.509 6.461 1.00 10.62 94 GLU B CA 1
ATOM 1259 C C . GLU B 1 75 ? 20.787 12.718 6.078 1.00 11.10 94 GLU B C 1
ATOM 1260 O O . GLU B 1 75 ? 20.239 13.717 5.600 1.00 11.60 94 GLU B O 1
ATOM 1266 N N . ALA B 1 76 ? 22.101 12.604 6.270 1.00 11.22 95 ALA B N 1
ATOM 1267 C CA . ALA B 1 76 ? 23.003 13.741 6.037 1.00 12.23 95 ALA B CA 1
ATOM 1268 C C . ALA B 1 76 ? 23.040 14.121 4.568 1.00 12.92 95 ALA B C 1
ATOM 1269 O O . ALA B 1 76 ? 23.177 15.294 4.231 1.00 14.29 95 ALA B O 1
ATOM 1271 N N . GLN B 1 77 ? 22.891 13.139 3.687 1.00 12.50 96 GLN B N 1
ATOM 1272 C CA . GLN B 1 77 ? 23.023 13.388 2.251 1.00 13.77 96 GLN B CA 1
ATOM 1273 C C . GLN B 1 77 ? 21.737 13.823 1.569 1.00 13.60 96 GLN B C 1
ATOM 1274 O O . GLN B 1 77 ? 21.759 14.331 0.446 1.00 14.64 96 GLN B O 1
ATOM 1280 N N . THR B 1 78 ? 20.609 13.597 2.235 1.00 13.13 97 THR B N 1
ATOM 1281 C CA . THR B 1 78 ? 19.306 13.875 1.656 1.00 13.70 97 THR B CA 1
ATOM 1282 C C . THR B 1 78 ? 18.578 15.015 2.343 1.00 13.63 97 THR B C 1
ATOM 1283 O O . THR B 1 78 ? 17.642 15.561 1.794 1.00 14.05 97 THR B O 1
ATOM 1287 N N . GLY B 1 79 ? 19.000 15.356 3.557 1.00 13.07 98 GLY B N 1
ATOM 1288 C CA . GLY B 1 79 ? 18.329 16.403 4.328 1.00 13.61 98 GLY B CA 1
ATOM 1289 C C . GLY B 1 79 ? 16.988 15.991 4.916 1.00 13.73 98 GLY B C 1
ATOM 1290 O O . GLY B 1 79 ? 16.211 16.823 5.367 1.00 16.09 98 GLY B O 1
ATOM 1291 N N . LEU B 1 80 ? 16.692 14.701 4.926 1.00 12.79 99 LEU B N 1
ATOM 1292 C CA . LEU B 1 80 ? 15.454 14.282 5.561 1.00 12.11 99 LEU B CA 1
ATOM 1293 C C . LEU B 1 80 ? 15.754 13.361 6.754 1.00 9.93 99 LEU B C 1
ATOM 1294 O O . LEU B 1 80 ? 16.907 13.016 7.005 1.00 10.28 99 LEU B O 1
ATOM 1299 N N . GLN B 1 81 ? 14.698 12.996 7.471 1.00 9.42 100 GLN B N 1
ATOM 1300 C CA . GLN B 1 81 ? 14.835 12.090 8.599 1.00 8.80 100 GLN B CA 1
ATOM 1301 C C . GLN B 1 81 ? 14.169 10.779 8.259 1.00 9.12 100 GLN B C 1
ATOM 1302 O O . GLN B 1 81 ? 13.089 10.753 7.673 1.00 9.79 100 GLN B O 1
ATOM 1308 N N . ILE B 1 82 ? 14.829 9.697 8.653 1.00 8.24 101 ILE B N 1
ATOM 1309 C CA . ILE B 1 82 ? 14.284 8.356 8.482 1.00 8.82 101 ILE B CA 1
ATOM 1310 C C . ILE B 1 82 ? 13.648 7.920 9.795 1.00 9.09 101 ILE B C 1
ATOM 1311 O O . ILE B 1 82 ? 14.315 7.829 10.835 1.00 9.09 101 ILE B O 1
ATOM 1316 N N . LEU B 1 83 ? 12.352 7.689 9.740 1.00 8.84 102 LEU B N 1
ATOM 1317 C CA . LEU B 1 83 ? 11.587 7.327 10.924 1.00 9.83 102 LEU B CA 1
ATOM 1318 C C . LEU B 1 83 ? 11.407 5.830 11.109 1.00 9.60 102 LEU B C 1
ATOM 1319 O O . LEU B 1 83 ? 11.279 5.362 12.243 1.00 10.52 102 LEU B O 1
ATOM 1324 N N . GLN B 1 84 ? 11.373 5.067 10.020 1.00 8.86 103 GLN B N 1
ATOM 1325 C CA A GLN B 1 84 ? 11.228 3.617 10.099 0.50 9.22 103 GLN B CA 1
ATOM 1326 C CA B GLN B 1 84 ? 11.204 3.609 10.089 0.50 9.83 103 GLN B CA 1
ATOM 1327 C C . GLN B 1 84 ? 11.770 2.996 8.833 1.00 9.10 103 GLN B C 1
ATOM 1328 O O . GLN B 1 84 ? 11.697 3.609 7.751 1.00 9.27 103 GLN B O 1
ATOM 1339 N N . THR B 1 85 ? 12.319 1.799 8.961 1.00 8.70 104 THR B N 1
ATOM 1340 C CA A THR B 1 85 ? 12.718 1.009 7.797 0.50 9.67 104 THR B CA 1
ATOM 1341 C CA B THR B 1 85 ? 12.762 1.024 7.825 0.50 9.25 104 THR B CA 1
ATOM 1342 C C . THR B 1 85 ? 12.326 -0.420 8.069 1.00 9.27 104 THR B C 1
ATOM 1343 O O . THR B 1 85 ? 12.455 -0.911 9.200 1.00 9.61 104 THR B O 1
ATOM 1350 N N . GLY B 1 86 ? 11.841 -1.104 7.053 1.00 8.67 105 GLY B N 1
ATOM 1351 C CA . GLY B 1 86 ? 11.417 -2.470 7.274 1.00 9.27 105 GLY B CA 1
ATOM 1352 C C . GLY B 1 86 ? 10.978 -3.176 6.026 1.00 9.65 105 GLY B C 1
ATOM 1353 O O . GLY B 1 86 ? 11.238 -2.717 4.901 1.00 9.23 105 GLY B O 1
ATOM 1354 N N . VAL B 1 87 ? 10.336 -4.318 6.231 1.00 9.54 106 VAL B N 1
ATOM 1355 C CA . VAL B 1 87 ? 9.817 -5.163 5.158 1.00 10.26 106 VAL B CA 1
ATOM 1356 C C . VAL B 1 87 ? 8.332 -5.379 5.411 1.00 10.72 106 VAL B C 1
ATOM 1357 O O . VAL B 1 87 ? 7.910 -5.638 6.545 1.00 10.78 106 VAL B O 1
ATOM 1361 N N . GLY B 1 88 ? 7.528 -5.214 4.372 1.00 11.06 107 GLY B N 1
ATOM 1362 C CA . GLY B 1 88 ? 6.094 -5.397 4.468 1.00 12.10 107 GLY B CA 1
ATOM 1363 C C . GLY B 1 88 ? 5.602 -6.430 3.484 1.00 12.68 107 GLY B C 1
ATOM 1364 O O . GLY B 1 88 ? 6.320 -6.832 2.566 1.00 12.19 107 GLY B O 1
ATOM 1365 N N . GLN B 1 89 ? 4.364 -6.866 3.690 1.00 14.62 108 GLN B N 1
ATOM 1366 C CA . GLN B 1 89 ? 3.668 -7.731 2.730 1.00 17.11 108 GLN B CA 1
ATOM 1367 C C . GLN B 1 89 ? 2.183 -7.693 3.028 1.00 17.96 108 GLN B C 1
ATOM 1368 O O . GLN B 1 89 ? 1.765 -7.892 4.169 1.00 18.11 108 GLN B O 1
ATOM 1374 N N . ARG B 1 90 ? 1.391 -7.428 1.995 1.00 20.01 109 ARG B N 1
ATOM 1375 C CA . ARG B 1 90 ? -0.055 -7.404 2.142 1.00 21.46 109 ARG B CA 1
ATOM 1376 C C . ARG B 1 90 ? 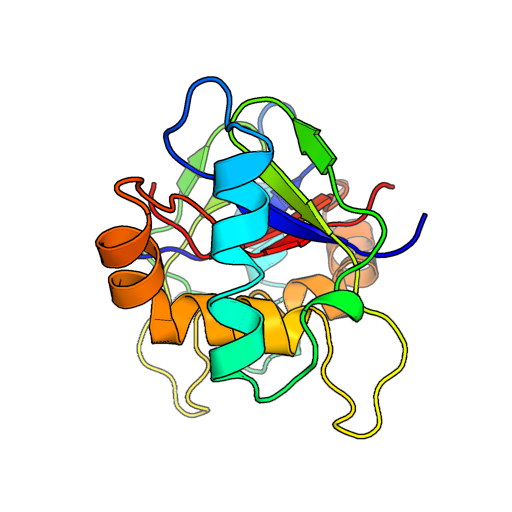-0.586 -8.797 2.472 1.00 22.27 109 ARG B C 1
ATOM 1377 O O . ARG B 1 90 ? 0.082 -9.809 2.211 1.00 22.78 109 ARG B O 1
ATOM 1379 N N . GLU B 1 91 ? -1.782 -8.832 3.058 1.00 22.94 110 GLU B N 1
ATOM 1380 C CA . GLU B 1 91 ? -2.417 -10.072 3.499 1.00 23.52 110 GLU B CA 1
ATOM 1381 C C . GLU B 1 91 ? -2.850 -10.950 2.326 1.00 23.81 110 GLU B C 1
ATOM 1382 O O . GLU B 1 91 ? -2.927 -10.491 1.183 1.00 23.94 110 GLU B O 1
#

B-factor: mean 16.21, std 6.41, range [6.43, 44.81]

Foldseek 3Di:
DKKKKWFWPDQADDPVLLLLLLCVLCVVVVHHSVQWAPWDGDRRMIITAGHDDDVRQHSVNSLVSCVVCVVVSCVPRVIHTDHIDMGDD/DDKKKKWFWPDQFDDPVLLLVLLVVLCVQVVHPSVQWDPWDTDGRMIITAGHDDPSRQHSVNSLVSCVVCQVVSCVVRVIHTDDIDMDDDD

CATH classification: 3.30.70.2470

=== Feature glossary ===
Each block in this record encodes a different view of the same protein. In brief:

Predicted aligned error. PAE(i, j) answers: if I align the predicted and true structures on residue i, how far off (in Å) do I expect residue j to be? A block-diagonal PAE matrix with low values on the blocks and high values off-diagonal is the signature of a multi-domain protein with confidently predicted domains but uncertain inter-domain orientation.

Contact-map, Ramachandran, and PAE plots. Plot images: a contact map (which residues are close in 3D, as an N×N binary image), a Ramachandran scatter (backbone torsion angles, revealing secondary-structure composition at a glance), and — for AlphaFold structures — a PAE heatmap (pairwise prediction confidence).

Backbone torsions (φ/ψ). φ (phi) and ψ (psi) are the two rotatable backbone dihedrals per residue: φ is the C(i-1)–N–Cα–C torsion, ψ is the N–Cα–C–N(i+1) torsion, both in degrees on (−180°, 180°]. α-helical residues cluster near (−60°, −45°); β-strand residues near (−120°, +130°). A Ramachandran plot is simply a scatter of (φ, ψ) for every residue.

Foldseek 3Di. A 3Di character summarizes, for each residue, the relative orientation of the Cα frame of its nearest spatial neighbor. Because it encodes fold topology rather than chemistry, 3Di alignments detect remote structural similarity that sequence alignment misses.

Radius of gyration, Cα contacts, bounding box. Three whole-structure scalars: the radius of gyration (RMS distance of Cα from centroid, in Å), the count of Cα–Cα contacts (pairs closer than 8 Å and separated by more than four residues in sequence — i.e. tertiary, not local, contacts), and the bounding-box dimensions. Together they distinguish compact globular folds from extended fibres or disordered chains.

Sequence. Sequence gives the chain of amino acids in standard one-letter code (A=alanine, C=cysteine, …, Y=tyrosine), read N→C. It is the only feature that is directly encoded by the gene; all structural features are derived from the folded form of this sequence.

mmCIF coordinates. Atomic coordinates in PDBx/mmCIF format — the same representation the Protein Data Bank distributes. Each line of the _atom_site loop places one backbone atom in Cartesian space (units: ångströms, origin: arbitrary).

Secondary structure (3-state, P-SEA). Three-state secondary structure (P-SEA) collapses the eight DSSP classes into helix (a), strand (b), and coil (c). P-SEA assigns these from Cα geometry alone — distances and angles — without requiring backbone oxygens, so it works on any Cα trace.

InterPro / GO / CATH / organism. Functional annotations link the protein to curated databases. InterPro entries identify conserved domains and families by matching the sequence against member-database signatures (Pfam, PROSITE, CDD, …). Gene Ontology (GO) terms describe molecular function, biological process, and cellular component in a controlled vocabulary. CATH places the structure in a hierarchical fold classification (Class/Architecture/Topology/Homologous-superfamily). The organism is the source species.

B-factor. B-factor (Debye–Waller factor) reflects atomic displacement in the crystal lattice. It is an experimental observable (units Å²), not a prediction; low values mean the atom is pinned down, high values mean it moves or is heterogeneous across the crystal.

Rendered structure images. Structure images are PyMOL renders from six orthogonal camera directions. Cartoon representation draws helices as coils and strands as arrows; sticks shows the backbone as bonds; surface shows the solvent-excluded envelope. Rainbow coloring maps sequence position to hue (blue→red, N→C); chain coloring assigns a distinct color per polypeptide.

Solvent-accessible surface area. Solvent-accessible surface area (SASA) is the area in Å² traced out by the centre of a 1.4 Å probe sphere (a water molecule) rolled over the protein's van der Waals surface (Shrake–Rupley / Lee–Richards construction). Buried residues have near-zero SASA; fully exposed residues can exceed 200 Å². The total SASA scales roughly with the number of surface residues.

Secondary structure (8-state, DSSP). The SS8 string is DSSP's per-residue secondary-structure call. α-helix (H) means an i→i+4 H-bond ladder; β-strand (E) means the residue participates in a β-sheet; 3₁₀ (G) and π (I) are tighter and wider helices; T/S are turns/bends; '-' is loop.

pLDDT. For AlphaFold models, the B-factor field carries pLDDT — the model's own estimate of local accuracy on a 0–100 scale. Regions with pLDDT<50 should be treated as essentially unmodeled; they often correspond to intrinsically disordered segments.

Nearest PDB structures. Nearest PDB neighbors are the top structural matches found by Foldseek when searching this structure against the entire Protein Data Bank. Each hit reports a TM-score (0 to 1; >0.5 almost always implies the same fold) and an E-value. These are *structural* homologs — they may share no detectable sequence similarity.